Protein AF-A0A7S3BEX0-F1 (afdb_monomer_lite)

InterPro domains:
  IPR010708 5'(3')-deoxyribonucleotidase [PF06941] (17-163)
  IPR023214 HAD superfamily [G3DSA:3.40.50.1000] (17-166)
  IPR036412 HAD-like superfamily [SSF56784] (15-160)
  IPR052419 5'(3')-deoxyribonucleotidase-like [PTHR35134] (2-167)

Sequence (184 aa):
HYGVYDFKHIWGVDQDESNRRVHAFFESRHFVEIPAVDGALSTLQRVQGCCNLEVVTSRQHVIEDDTRQWLGAHFSGVFDDVHFGNHFAMNGTSRKKSEICDAIGAEVLIDDNLAYAADCAQAGMRVLLFDFRGEYPWSKPTQPLHSNVSVVHSWQEVEMALVKLSKAKAKALSLGAAPTGGEL

Foldseek 3Di:
DLQDPDQCVVVVHDLVVSVVVVVVVLVDPCVLPPDDDPPVQVLLVVCVVQDAAEAEEQDAPVCVVSVVVSCCVHRNPRHPYYHYQRPPHPDDHGHQSLRVCVVVVNQEAEEQALVSQQVNVVSVHAYANECAQVPDSNSDDPDDHRPSYDYDHDSVSVSVVSVVVSVVVVVVVVVVPDDPDDDD

Organism: NCBI:txid676789

pLDDT: mean 90.52, std 12.87, range [38.25, 98.69]

Radius of gyration: 19.07 Å; chains: 1; bounding box: 65×36×51 Å

Secondary structure (DSSP, 8-state):
---SS-HHHHHT--HHHHHHHHHHHHTSHHHHTPPPPTTHHHHHHHHTTT----EEE---GGGHHHHHHHHHHHSTTT-S-EEE--TT-SSS----HHHHHHHTT--EEEES-HHHHHHHHHTT-EEEEE-GGG--GGG--SSPPPTTEEEE-SHHHHHHHHHHHHHHHHHHHHHHT-------

Structure (mmCIF, N/CA/C/O backbone):
data_AF-A0A7S3BEX0-F1
#
_entry.id   AF-A0A7S3BEX0-F1
#
loop_
_atom_site.group_PDB
_atom_site.id
_atom_site.type_symbol
_atom_site.label_atom_id
_atom_site.label_alt_id
_atom_site.label_comp_id
_atom_site.label_asym_id
_atom_site.label_entity_id
_atom_site.label_seq_id
_atom_site.pdbx_PDB_ins_code
_atom_site.Cartn_x
_atom_site.Cartn_y
_atom_site.Cartn_z
_atom_site.occupancy
_atom_site.B_iso_or_equiv
_atom_site.auth_seq_id
_atom_site.auth_comp_id
_atom_site.auth_asym_id
_atom_site.auth_atom_id
_atom_site.pdbx_PDB_model_num
ATOM 1 N N . HIS A 1 1 ? 22.065 7.455 -4.576 1.00 38.25 1 HIS A N 1
ATOM 2 C CA . HIS A 1 1 ? 21.060 7.710 -3.524 1.00 38.25 1 HIS A CA 1
ATOM 3 C C . HIS A 1 1 ? 19.745 7.063 -3.946 1.00 38.25 1 HIS A C 1
ATOM 5 O O . HIS A 1 1 ? 19.191 7.478 -4.950 1.00 38.25 1 HIS A O 1
ATOM 11 N N . TYR A 1 2 ? 19.264 6.041 -3.230 1.00 46.56 2 TYR A N 1
ATOM 12 C CA . TYR A 1 2 ? 18.044 5.275 -3.565 1.00 46.56 2 TYR A CA 1
ATOM 13 C C . TYR A 1 2 ? 16.736 5.964 -3.109 1.00 46.56 2 TYR A C 1
ATOM 15 O O . TYR A 1 2 ? 15.774 5.300 -2.748 1.00 46.56 2 TYR A O 1
ATOM 23 N N . GLY A 1 3 ? 16.719 7.302 -3.059 1.00 44.25 3 GLY A N 1
ATOM 24 C CA . GLY A 1 3 ? 15.622 8.088 -2.473 1.00 44.25 3 GLY A CA 1
ATOM 25 C C . GLY A 1 3 ? 14.533 8.528 -3.457 1.00 44.25 3 GLY A C 1
ATOM 26 O O . GLY A 1 3 ? 13.629 9.251 -3.057 1.00 44.25 3 GLY A O 1
ATOM 27 N N . VAL A 1 4 ? 14.623 8.144 -4.736 1.00 54.97 4 VAL A N 1
ATOM 28 C CA . VAL A 1 4 ? 13.670 8.541 -5.786 1.00 54.97 4 VAL A CA 1
ATOM 29 C C . VAL A 1 4 ? 13.059 7.288 -6.397 1.00 54.97 4 VAL A C 1
ATOM 31 O O . VAL A 1 4 ? 13.789 6.414 -6.852 1.00 54.97 4 VAL A O 1
ATOM 34 N N . TYR A 1 5 ? 11.729 7.211 -6.439 1.00 65.88 5 TYR A N 1
ATOM 35 C CA . TYR A 1 5 ? 10.976 6.123 -7.077 1.00 65.88 5 TYR A CA 1
ATOM 36 C C . TYR A 1 5 ? 10.969 6.291 -8.615 1.00 65.88 5 TYR A C 1
ATOM 38 O O . TYR A 1 5 ? 9.920 6.377 -9.246 1.00 65.88 5 TYR A O 1
ATOM 46 N N . ASP A 1 6 ? 12.162 6.422 -9.208 1.00 77.12 6 ASP A N 1
ATOM 47 C CA . ASP A 1 6 ? 12.390 6.592 -10.647 1.00 77.12 6 ASP A CA 1
ATOM 48 C C . ASP A 1 6 ? 13.652 5.826 -11.077 1.00 77.12 6 ASP A C 1
ATOM 50 O O . ASP A 1 6 ? 14.792 6.265 -10.874 1.00 77.12 6 ASP A O 1
ATOM 54 N N . PHE A 1 7 ? 13.444 4.649 -11.668 1.00 84.56 7 PHE A N 1
ATOM 55 C CA . PHE A 1 7 ? 14.530 3.741 -12.025 1.00 84.56 7 PHE A CA 1
ATOM 56 C C . PHE A 1 7 ? 15.469 4.299 -13.092 1.00 84.56 7 PHE A C 1
ATOM 58 O O . PHE A 1 7 ? 16.665 4.007 -13.039 1.00 84.56 7 PHE A O 1
ATOM 65 N N . LYS A 1 8 ? 14.990 5.155 -14.004 1.00 85.19 8 LYS A N 1
ATOM 66 C CA . LYS A 1 8 ? 15.859 5.738 -15.038 1.00 85.19 8 LYS A CA 1
ATOM 67 C C . LYS A 1 8 ? 16.930 6.630 -14.412 1.00 85.19 8 LYS A C 1
ATOM 69 O O . LYS A 1 8 ? 18.091 6.584 -14.810 1.00 85.19 8 LYS A O 1
ATOM 74 N N . HIS A 1 9 ? 16.562 7.377 -13.368 1.00 85.31 9 HIS A N 1
ATOM 75 C CA . HIS A 1 9 ? 17.486 8.232 -12.632 1.00 85.31 9 HIS A CA 1
ATOM 76 C C . HIS A 1 9 ? 18.460 7.401 -11.792 1.00 85.31 9 HIS A C 1
ATOM 78 O O . HIS A 1 9 ? 19.656 7.686 -11.782 1.00 85.31 9 HIS A O 1
ATOM 84 N N . ILE A 1 10 ? 17.970 6.343 -11.134 1.00 86.25 10 ILE A N 1
ATOM 85 C CA . ILE A 1 10 ? 18.809 5.439 -10.333 1.00 86.25 10 ILE A CA 1
ATOM 86 C C . ILE A 1 10 ? 19.846 4.723 -11.207 1.00 86.25 10 ILE A C 1
ATOM 88 O O . ILE A 1 10 ? 21.008 4.617 -10.818 1.00 86.25 10 ILE A O 1
ATOM 92 N N . TRP A 1 11 ? 19.436 4.216 -12.370 1.00 90.00 11 TRP A N 1
ATOM 93 C CA . TRP A 1 11 ? 20.306 3.455 -13.267 1.00 90.00 11 TRP A CA 1
ATOM 94 C C . TRP A 1 11 ? 21.099 4.324 -14.246 1.00 90.00 11 TRP A C 1
ATOM 96 O O . TRP A 1 11 ? 21.976 3.793 -14.925 1.00 90.00 11 TRP A O 1
ATOM 106 N N . GLY A 1 12 ? 20.816 5.628 -14.321 1.00 90.75 12 GLY A N 1
ATOM 107 C CA . GLY A 1 12 ? 21.472 6.547 -15.252 1.00 90.75 12 GLY A CA 1
ATOM 108 C C . GLY A 1 12 ? 21.193 6.211 -16.719 1.00 90.75 12 GLY A C 1
ATOM 109 O O . GLY A 1 12 ? 22.096 6.302 -17.547 1.00 90.75 12 GLY A O 1
ATOM 110 N N . VAL A 1 13 ? 19.967 5.780 -17.028 1.00 93.06 13 VAL A N 1
ATOM 111 C CA . VAL A 1 13 ? 19.529 5.377 -18.376 1.00 93.06 13 VAL A CA 1
ATOM 112 C C . VAL A 1 13 ? 18.341 6.217 -18.843 1.00 93.06 13 VAL A C 1
ATOM 114 O O . VAL A 1 13 ? 17.747 6.961 -18.061 1.00 93.06 13 VAL A O 1
ATOM 117 N N . ASP A 1 14 ? 17.992 6.114 -20.124 1.00 91.06 14 ASP A N 1
ATOM 118 C CA . ASP A 1 14 ? 16.759 6.704 -20.642 1.00 91.06 14 ASP A CA 1
ATOM 119 C C . ASP A 1 14 ? 15.511 5.899 -20.228 1.00 91.06 14 ASP A C 1
ATOM 121 O O . ASP A 1 14 ? 15.581 4.852 -19.575 1.00 91.06 14 ASP A O 1
ATOM 125 N N . GLN A 1 15 ? 14.333 6.431 -20.562 1.00 85.94 15 GLN A N 1
ATOM 126 C CA . GLN A 1 15 ? 13.064 5.808 -20.195 1.00 85.94 15 GLN A CA 1
ATOM 127 C C . GLN A 1 15 ? 12.869 4.444 -20.872 1.00 85.94 15 GLN A C 1
ATOM 129 O O . GLN A 1 15 ? 12.328 3.537 -20.240 1.00 85.94 15 GLN A O 1
ATOM 134 N N . ASP A 1 16 ? 13.317 4.285 -22.117 1.00 86.88 16 ASP A N 1
ATOM 135 C CA . ASP A 1 16 ? 13.100 3.068 -22.900 1.00 86.88 16 ASP A CA 1
ATOM 136 C C . ASP A 1 16 ? 13.942 1.912 -22.355 1.00 86.88 16 ASP A C 1
ATOM 138 O O . ASP A 1 16 ? 13.425 0.816 -22.128 1.00 86.88 16 ASP A O 1
ATOM 142 N N . GLU A 1 17 ? 15.214 2.158 -22.040 1.00 91.38 17 GLU A N 1
ATOM 143 C CA . GLU A 1 17 ? 16.080 1.165 -21.405 1.00 91.38 17 GLU A CA 1
ATOM 144 C C . GLU A 1 17 ? 15.625 0.853 -19.973 1.00 91.38 17 GLU A C 1
ATOM 146 O O . GLU A 1 17 ? 15.659 -0.307 -19.555 1.00 91.38 17 GLU A O 1
ATOM 151 N N . SER A 1 18 ? 15.145 1.852 -19.223 1.00 90.44 18 SER A N 1
ATOM 152 C CA . SER A 1 18 ? 14.528 1.629 -17.909 1.00 90.44 18 SER A CA 1
ATOM 153 C C . SER A 1 18 ? 13.323 0.689 -18.020 1.00 90.44 18 SER A C 1
ATOM 155 O O . SER A 1 18 ? 13.244 -0.301 -17.290 1.00 90.44 18 SER A O 1
ATOM 157 N N . ASN A 1 19 ? 12.420 0.945 -18.971 1.00 86.44 19 ASN A N 1
ATOM 158 C CA . ASN A 1 19 ? 11.267 0.086 -19.231 1.00 86.44 19 ASN A CA 1
ATOM 159 C C . ASN A 1 19 ? 11.723 -1.326 -19.623 1.00 86.44 19 ASN A C 1
ATOM 161 O O . ASN A 1 19 ? 11.272 -2.302 -19.027 1.00 86.44 19 ASN A O 1
ATOM 165 N N . ARG A 1 20 ? 12.682 -1.454 -20.549 1.00 89.62 20 ARG A N 1
ATOM 166 C CA . ARG A 1 20 ? 13.205 -2.755 -20.992 1.00 89.62 20 ARG A CA 1
ATOM 167 C C . ARG A 1 20 ? 13.742 -3.589 -19.827 1.00 89.62 20 ARG A C 1
ATOM 169 O O . ARG A 1 20 ? 13.471 -4.786 -19.759 1.00 89.62 20 ARG A O 1
ATOM 176 N N . ARG A 1 21 ? 14.475 -2.973 -18.895 1.00 93.50 21 ARG A N 1
ATOM 177 C CA . ARG A 1 21 ? 14.998 -3.652 -17.695 1.00 93.50 21 ARG A CA 1
ATOM 178 C C . ARG A 1 21 ? 13.893 -4.094 -16.743 1.00 93.50 21 ARG A C 1
ATOM 180 O O . ARG A 1 21 ? 13.964 -5.204 -16.227 1.00 93.50 21 ARG A O 1
ATOM 187 N N . VAL A 1 22 ? 12.883 -3.253 -16.526 1.00 89.94 22 VAL A N 1
ATOM 188 C CA . VAL A 1 22 ? 11.724 -3.588 -15.684 1.00 89.94 22 VAL A CA 1
ATOM 189 C C . VAL A 1 22 ? 10.942 -4.766 -16.273 1.00 89.94 22 VAL A C 1
ATOM 191 O O . VAL A 1 22 ? 10.649 -5.716 -15.555 1.00 89.94 22 VAL A O 1
ATOM 194 N N . HIS A 1 23 ? 10.686 -4.763 -17.583 1.00 89.50 23 HIS A N 1
ATOM 195 C CA . HIS A 1 23 ? 10.013 -5.879 -18.252 1.00 89.50 23 HIS A CA 1
ATOM 196 C C . HIS A 1 23 ? 10.843 -7.170 -18.215 1.00 89.50 23 HIS A C 1
ATOM 198 O O . HIS A 1 23 ? 10.306 -8.227 -17.903 1.00 89.50 23 HIS A O 1
ATOM 204 N N . ALA A 1 24 ? 12.162 -7.086 -18.417 1.00 92.75 24 ALA A N 1
ATOM 205 C CA . ALA A 1 24 ? 13.044 -8.243 -18.259 1.00 92.75 24 ALA A CA 1
ATOM 206 C C . ALA A 1 24 ? 13.047 -8.795 -16.818 1.00 92.75 24 ALA A C 1
ATOM 208 O O . ALA A 1 24 ? 13.211 -9.996 -16.614 1.00 92.75 24 ALA A O 1
ATOM 209 N N . PHE A 1 25 ? 12.860 -7.938 -15.807 1.00 93.06 25 PHE A N 1
ATOM 210 C CA . PHE A 1 25 ? 12.709 -8.381 -14.423 1.00 93.06 25 PHE A CA 1
ATOM 211 C C . PHE A 1 25 ? 11.392 -9.134 -14.200 1.00 93.06 25 PHE A C 1
ATOM 213 O O . PHE A 1 25 ? 11.422 -10.166 -13.530 1.00 93.06 25 PHE A O 1
ATOM 220 N N . PHE A 1 26 ? 10.278 -8.684 -14.786 1.00 91.75 26 PHE A N 1
ATOM 221 C CA . PHE A 1 26 ? 8.986 -9.382 -14.698 1.00 91.75 26 PHE A CA 1
ATOM 222 C C . PHE A 1 26 ? 9.048 -10.815 -15.242 1.00 91.75 26 PHE A C 1
ATOM 224 O O . PHE A 1 26 ? 8.432 -11.711 -14.679 1.00 91.75 26 PHE A O 1
ATOM 231 N N . GLU A 1 27 ? 9.865 -11.056 -16.268 1.00 91.19 27 GLU A N 1
ATOM 232 C CA . GLU A 1 27 ? 10.084 -12.391 -16.847 1.00 91.19 27 GLU A CA 1
ATOM 233 C C . GLU A 1 27 ? 11.058 -13.270 -16.035 1.00 91.19 27 GLU A C 1
ATOM 235 O O . GLU A 1 27 ? 11.282 -14.440 -16.354 1.00 91.19 27 GLU A O 1
ATOM 240 N N . SER A 1 28 ? 11.684 -12.724 -14.989 1.00 92.94 28 SER A N 1
ATOM 241 C CA . SER A 1 28 ? 12.710 -13.426 -14.219 1.00 92.94 28 SER A CA 1
ATOM 242 C C . SER A 1 28 ? 12.123 -14.245 -13.066 1.00 92.94 28 SER A C 1
ATOM 244 O O . SER A 1 28 ? 11.128 -13.873 -12.445 1.00 92.94 28 SER A O 1
ATOM 246 N N . ARG A 1 29 ? 12.819 -15.321 -12.671 1.00 91.38 29 ARG A N 1
ATOM 247 C CA . ARG A 1 29 ? 12.468 -16.083 -11.454 1.00 91.38 29 ARG A CA 1
ATOM 248 C C . ARG A 1 29 ? 12.459 -15.218 -10.196 1.00 91.38 29 ARG A C 1
ATOM 250 O O . ARG A 1 29 ? 11.654 -15.449 -9.305 1.00 91.38 29 ARG A O 1
ATOM 257 N N . HIS A 1 30 ? 13.312 -14.195 -10.149 1.00 91.88 30 HIS A N 1
ATOM 258 C CA . HIS A 1 30 ? 13.389 -13.280 -9.014 1.00 91.88 30 HIS A CA 1
ATOM 259 C C . HIS A 1 30 ? 12.095 -12.503 -8.779 1.00 91.88 30 HIS A C 1
ATOM 261 O O . HIS A 1 30 ? 11.841 -12.125 -7.642 1.00 91.88 30 HIS A O 1
ATOM 267 N N . PHE A 1 31 ? 11.295 -12.257 -9.820 1.00 91.62 31 PHE A N 1
ATOM 268 C CA . PHE A 1 31 ? 9.995 -11.606 -9.680 1.00 91.62 31 PHE A CA 1
ATOM 269 C C . PHE A 1 31 ? 8.925 -12.568 -9.152 1.00 91.62 31 PHE A C 1
ATOM 271 O O . PHE A 1 31 ? 8.147 -12.203 -8.274 1.00 91.62 31 PHE A O 1
ATOM 278 N N . VAL A 1 32 ? 8.927 -13.811 -9.639 1.00 87.69 32 VAL A N 1
ATOM 279 C CA . VAL A 1 32 ? 7.974 -14.851 -9.217 1.00 87.69 32 VAL A CA 1
ATOM 280 C C . VAL A 1 32 ? 8.218 -15.289 -7.767 1.00 87.69 32 VAL A C 1
ATOM 282 O O . VAL A 1 32 ? 7.276 -15.565 -7.031 1.00 87.69 32 VAL A O 1
ATOM 285 N N . GLU A 1 33 ? 9.479 -15.322 -7.336 1.00 90.56 33 GLU A N 1
ATOM 286 C CA . GLU A 1 33 ? 9.907 -15.842 -6.029 1.00 90.56 33 GLU A CA 1
ATOM 287 C C . GLU A 1 33 ? 10.085 -14.745 -4.958 1.00 90.56 33 GLU A C 1
ATOM 289 O O . GLU A 1 33 ? 10.751 -14.971 -3.945 1.00 90.56 33 GLU A O 1
ATOM 294 N N . ILE A 1 34 ? 9.513 -13.546 -5.153 1.00 93.81 34 ILE A N 1
ATOM 295 C CA . ILE A 1 34 ? 9.585 -12.466 -4.154 1.00 93.81 34 ILE A CA 1
ATOM 296 C C . ILE A 1 34 ? 8.981 -12.964 -2.828 1.00 93.81 34 ILE A C 1
ATOM 298 O O . ILE A 1 34 ? 7.816 -13.353 -2.805 1.00 93.81 34 ILE A O 1
ATOM 302 N N . PRO A 1 35 ? 9.710 -12.944 -1.699 1.00 95.12 35 PRO A N 1
ATOM 303 C CA . PRO A 1 35 ? 9.142 -13.359 -0.425 1.00 95.12 35 PRO A CA 1
ATOM 304 C C . PRO A 1 35 ? 8.153 -12.314 0.101 1.00 95.12 35 PRO A C 1
ATOM 306 O O . PRO A 1 35 ? 8.342 -11.106 -0.058 1.00 95.12 35 PRO A O 1
ATOM 309 N N . ALA A 1 36 ? 7.109 -12.778 0.787 1.00 96.00 36 ALA A N 1
ATOM 310 C CA . ALA A 1 36 ? 6.265 -11.897 1.583 1.00 96.00 36 ALA A CA 1
ATOM 311 C C . ALA A 1 36 ? 7.086 -11.245 2.709 1.00 96.00 36 ALA A C 1
ATOM 313 O O . ALA A 1 36 ? 7.964 -11.875 3.297 1.00 96.00 36 ALA A O 1
ATOM 314 N N . VAL A 1 37 ? 6.777 -9.988 3.034 1.00 96.75 37 VAL A N 1
ATOM 315 C CA . VAL A 1 37 ? 7.441 -9.270 4.132 1.00 96.75 37 VAL A CA 1
ATOM 316 C C . VAL A 1 37 ? 7.157 -9.971 5.464 1.00 96.75 37 VAL A C 1
ATOM 318 O O . VAL A 1 37 ? 6.003 -10.282 5.772 1.00 96.75 37 VAL A O 1
ATOM 321 N N . ASP A 1 38 ? 8.200 -10.180 6.272 1.00 96.69 38 ASP A N 1
ATOM 322 C CA . ASP A 1 38 ? 8.097 -10.832 7.581 1.00 96.69 38 ASP A CA 1
ATOM 323 C C . ASP A 1 38 ? 6.976 -10.224 8.435 1.00 96.69 38 ASP A C 1
ATOM 325 O O . ASP A 1 38 ? 6.925 -9.016 8.674 1.00 96.69 38 ASP A O 1
ATOM 329 N N . GLY A 1 39 ? 6.089 -11.081 8.941 1.00 97.12 39 GLY A N 1
ATOM 330 C CA . GLY A 1 39 ? 4.975 -10.689 9.807 1.00 97.12 39 GLY A CA 1
ATOM 331 C C . GLY A 1 39 ? 3.696 -10.271 9.076 1.00 97.12 39 GLY A C 1
ATOM 332 O O . GLY A 1 39 ? 2.638 -10.325 9.706 1.00 97.12 39 GLY A O 1
ATOM 333 N N . ALA A 1 40 ? 3.753 -9.967 7.771 1.00 98.00 40 ALA A N 1
ATOM 334 C CA . ALA A 1 40 ? 2.616 -9.469 6.989 1.00 98.00 40 ALA A CA 1
ATOM 335 C C . ALA A 1 40 ? 1.384 -10.369 7.089 1.00 98.00 40 ALA A C 1
ATOM 337 O O . ALA A 1 40 ? 0.345 -9.943 7.586 1.00 98.00 40 ALA A O 1
ATOM 338 N N . LEU A 1 41 ? 1.521 -11.636 6.679 1.00 97.88 41 LEU A N 1
ATOM 339 C CA . LEU A 1 41 ? 0.413 -12.592 6.646 1.00 97.88 41 LEU A CA 1
ATOM 340 C C . LEU A 1 41 ? -0.249 -12.733 8.019 1.00 97.88 41 LEU A C 1
ATOM 342 O O . LEU A 1 41 ? -1.462 -12.594 8.143 1.00 97.88 41 LEU A O 1
ATOM 346 N N . SER A 1 42 ? 0.557 -12.949 9.061 1.00 97.69 42 SER A N 1
ATOM 347 C CA . SER A 1 42 ? 0.033 -13.176 10.409 1.00 97.69 42 SER A CA 1
ATOM 348 C C . SER A 1 42 ? -0.707 -11.953 10.961 1.00 97.69 42 SER A C 1
ATOM 350 O O . SER A 1 42 ? -1.719 -12.105 11.639 1.00 97.69 42 SER A O 1
ATOM 352 N N . THR A 1 43 ? -0.220 -10.741 10.676 1.00 98.31 43 THR A N 1
ATOM 353 C CA . THR A 1 43 ? -0.880 -9.499 11.086 1.00 98.31 43 THR A CA 1
ATOM 354 C C . THR A 1 43 ? -2.175 -9.294 10.321 1.00 98.31 43 THR A C 1
ATOM 356 O O . THR A 1 43 ? -3.195 -9.023 10.951 1.00 98.31 43 THR A O 1
ATOM 359 N N . LEU A 1 44 ? -2.151 -9.445 8.994 1.00 98.19 44 LEU A N 1
ATOM 360 C CA . LEU A 1 44 ? -3.338 -9.268 8.162 1.00 98.19 44 LEU A CA 1
ATOM 361 C C . LEU A 1 44 ? -4.446 -10.237 8.594 1.00 98.19 44 LEU A C 1
ATOM 363 O O . LEU A 1 44 ? -5.557 -9.792 8.862 1.00 98.19 44 LEU A O 1
ATOM 367 N N . GLN A 1 45 ? -4.115 -11.510 8.831 1.00 97.38 45 GLN A N 1
ATOM 368 C CA . GLN A 1 45 ? -5.052 -12.502 9.377 1.00 97.38 45 GLN A CA 1
ATOM 369 C C . GLN A 1 45 ? -5.6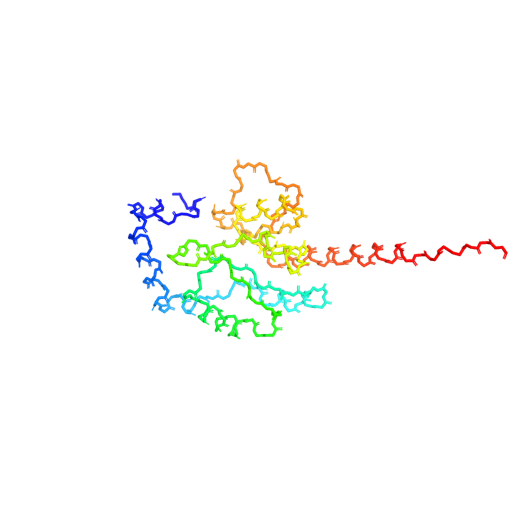65 -12.094 10.726 1.00 97.38 45 GLN A C 1
ATOM 371 O O . GLN A 1 45 ? -6.845 -12.337 10.969 1.00 97.38 45 GLN A O 1
ATOM 376 N N . ARG A 1 46 ? -4.894 -11.460 11.621 1.00 97.31 46 ARG A N 1
ATOM 377 C CA . ARG A 1 46 ? -5.420 -10.987 12.914 1.00 97.31 46 ARG A CA 1
ATOM 378 C C . ARG A 1 46 ? -6.365 -9.798 12.757 1.00 97.31 46 ARG A C 1
ATOM 380 O O . ARG A 1 46 ? -7.386 -9.746 13.441 1.00 97.31 46 ARG A O 1
ATOM 387 N N . VAL A 1 47 ? -6.053 -8.852 11.870 1.00 97.06 47 VAL A N 1
ATOM 388 C CA . VAL A 1 47 ? -6.882 -7.648 11.685 1.00 97.06 47 VAL A CA 1
ATOM 389 C C . VAL A 1 47 ? -8.123 -7.889 10.827 1.00 97.06 47 VAL A C 1
ATOM 391 O O . VAL A 1 47 ? -9.052 -7.094 10.919 1.00 97.06 47 VAL A O 1
ATOM 394 N N . GLN A 1 48 ? -8.219 -9.006 10.093 1.00 95.50 48 GLN A N 1
ATOM 395 C CA . GLN A 1 48 ? -9.465 -9.416 9.419 1.00 95.50 48 GLN A CA 1
ATOM 396 C C . GLN A 1 48 ? -10.667 -9.501 10.377 1.00 95.50 48 GLN A C 1
ATOM 398 O O . GLN A 1 48 ? -11.804 -9.294 9.972 1.00 95.50 48 GLN A O 1
ATOM 403 N N . GLY A 1 49 ? -10.439 -9.741 11.675 1.00 92.31 49 GLY A N 1
ATOM 404 C CA . GLY A 1 49 ? -11.511 -9.728 12.676 1.00 92.31 49 GLY A CA 1
ATOM 405 C C . GLY A 1 49 ? -12.140 -8.349 12.921 1.00 92.31 49 GLY A C 1
ATOM 406 O O . GLY A 1 49 ? -13.169 -8.261 13.590 1.00 92.31 49 GLY A O 1
ATOM 407 N N . CYS A 1 50 ? -11.528 -7.265 12.436 1.00 94.12 50 CYS A N 1
ATOM 408 C CA . CYS A 1 50 ? -12.017 -5.904 12.644 1.00 94.12 50 CYS A CA 1
ATOM 409 C C . CYS A 1 50 ? -11.880 -4.972 11.428 1.00 94.12 50 CYS A C 1
ATOM 411 O O . CYS A 1 50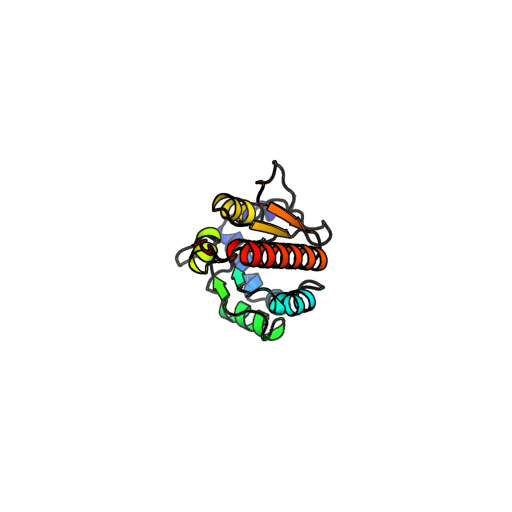 ? -12.217 -3.790 11.544 1.00 94.12 50 CYS A O 1
ATOM 413 N N . CYS A 1 51 ? -11.385 -5.473 10.296 1.00 95.50 51 CYS A N 1
ATOM 414 C CA . CYS A 1 51 ? -11.143 -4.731 9.063 1.00 95.50 51 CYS A CA 1
ATOM 415 C C . CYS A 1 51 ? -11.476 -5.605 7.848 1.00 95.50 51 CYS A C 1
ATOM 417 O O . CYS A 1 51 ? -11.128 -6.783 7.832 1.00 95.50 51 CYS A O 1
ATOM 419 N N . ASN A 1 52 ? -12.057 -4.994 6.816 1.00 96.62 52 ASN A N 1
ATOM 420 C CA . ASN A 1 52 ? -12.062 -5.556 5.466 1.00 96.62 52 ASN A CA 1
ATOM 421 C C . ASN A 1 52 ? -10.740 -5.173 4.796 1.00 96.62 52 ASN A C 1
ATOM 423 O O . ASN A 1 52 ? -10.234 -4.068 5.031 1.00 96.62 52 ASN A O 1
ATOM 427 N N . LEU A 1 53 ? -10.161 -6.077 4.012 1.00 98.12 53 LEU A N 1
ATOM 428 C CA . LEU A 1 53 ? -8.825 -5.896 3.452 1.00 98.12 53 LEU A CA 1
ATOM 429 C C . LEU A 1 53 ? -8.881 -5.978 1.930 1.00 98.12 53 LEU A C 1
ATOM 431 O O . LEU A 1 53 ? -9.296 -6.979 1.362 1.00 98.12 53 LEU A O 1
ATOM 435 N N . GLU A 1 54 ? -8.378 -4.937 1.283 1.00 98.31 54 GLU A N 1
ATOM 436 C CA . GLU A 1 54 ? -8.349 -4.767 -0.169 1.00 98.31 54 GLU A CA 1
ATOM 437 C C . GLU A 1 54 ? -6.903 -4.489 -0.595 1.00 98.31 54 GLU A C 1
ATOM 439 O O . GLU A 1 54 ? -6.176 -3.763 0.096 1.00 98.31 54 GLU A O 1
ATOM 444 N N . VAL A 1 55 ? -6.457 -5.034 -1.729 1.00 98.44 55 VAL A N 1
ATOM 445 C CA . VAL A 1 55 ? -5.137 -4.690 -2.283 1.00 9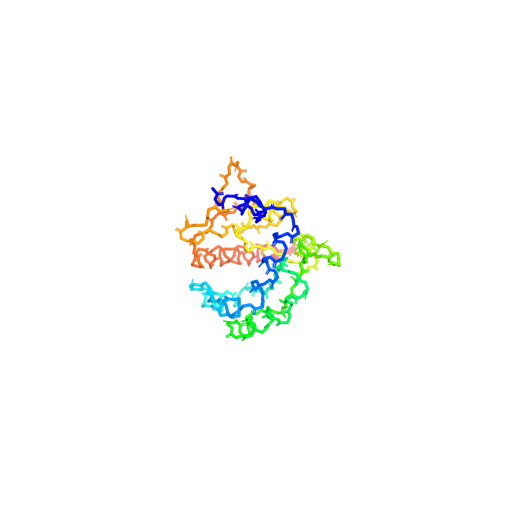8.44 55 VAL A CA 1
ATOM 446 C C . VAL A 1 55 ? -5.290 -3.537 -3.265 1.00 98.44 55 VAL A C 1
ATOM 448 O O . VAL A 1 55 ? -5.948 -3.680 -4.285 1.00 98.44 55 VAL A O 1
ATOM 451 N N . VAL A 1 56 ? -4.606 -2.417 -3.024 1.00 97.81 56 VAL A N 1
ATOM 452 C CA . VAL A 1 56 ? -4.507 -1.308 -3.990 1.00 97.81 56 VAL A CA 1
ATOM 453 C C . VAL A 1 56 ? -3.054 -1.150 -4.429 1.00 97.81 56 VAL A C 1
ATOM 455 O O . VAL A 1 56 ? -2.193 -0.736 -3.647 1.00 97.81 56 VAL A O 1
ATOM 458 N N . THR A 1 57 ? -2.752 -1.464 -5.689 1.00 96.06 57 THR A N 1
ATOM 459 C CA . THR A 1 57 ? -1.374 -1.544 -6.197 1.00 96.06 57 THR A CA 1
ATOM 460 C C . THR A 1 57 ? -1.147 -0.677 -7.430 1.00 96.06 57 THR A C 1
ATOM 462 O O . THR A 1 57 ? -2.004 -0.579 -8.297 1.00 96.06 57 THR A O 1
ATOM 465 N N . SER A 1 58 ? 0.029 -0.053 -7.551 1.00 92.44 58 SER A N 1
ATOM 466 C CA . SER A 1 58 ? 0.401 0.718 -8.748 1.00 92.44 58 SER A CA 1
ATOM 467 C C . SER A 1 58 ? 0.963 -0.154 -9.879 1.00 92.44 58 SER A C 1
ATOM 469 O O . SER A 1 58 ? 1.393 0.386 -10.895 1.00 92.44 58 SER A O 1
ATOM 471 N N . ARG A 1 59 ? 1.004 -1.484 -9.694 1.00 91.56 59 ARG A N 1
ATOM 472 C CA . ARG A 1 59 ? 1.492 -2.454 -10.686 1.00 91.56 59 ARG A CA 1
ATOM 473 C C . ARG A 1 59 ? 0.757 -2.317 -12.022 1.00 91.56 59 ARG A C 1
ATOM 475 O O . ARG A 1 59 ? -0.414 -1.944 -12.063 1.00 91.56 59 ARG A O 1
ATOM 482 N N . GLN A 1 60 ? 1.480 -2.618 -13.097 1.00 89.38 60 GLN A N 1
ATOM 483 C CA . GLN A 1 60 ? 0.980 -2.557 -14.468 1.00 89.38 60 GLN A CA 1
ATOM 484 C C . GLN A 1 60 ? 0.063 -3.749 -14.768 1.00 89.38 60 GLN A C 1
ATOM 486 O O . GLN A 1 60 ? 0.306 -4.844 -14.262 1.00 89.38 60 GLN A O 1
ATOM 491 N N . HIS A 1 61 ? -0.926 -3.573 -15.645 1.00 90.00 61 HIS A N 1
ATOM 492 C CA . HIS A 1 61 ? -1.843 -4.659 -16.025 1.00 90.00 61 HIS A CA 1
ATOM 493 C C . HIS A 1 61 ? -1.138 -5.869 -16.653 1.00 90.00 61 HIS A C 1
ATOM 495 O O . HIS A 1 61 ? -1.612 -6.989 -16.522 1.00 90.00 61 HIS A O 1
ATOM 501 N N . VAL A 1 62 ? 0.023 -5.673 -17.289 1.00 88.62 62 VAL A N 1
ATOM 502 C CA . VAL A 1 62 ? 0.800 -6.769 -17.897 1.00 88.62 62 VAL A CA 1
ATOM 503 C C . VAL A 1 62 ? 1.281 -7.820 -16.882 1.00 88.62 62 VAL A C 1
ATOM 505 O O . VAL A 1 62 ? 1.554 -8.942 -17.282 1.00 88.62 62 VAL A O 1
ATOM 508 N N . ILE A 1 63 ? 1.352 -7.480 -15.588 1.00 92.06 63 ILE A N 1
ATOM 509 C CA . ILE A 1 63 ? 1.739 -8.393 -14.492 1.00 92.06 63 ILE A CA 1
ATOM 510 C C . ILE A 1 63 ? 0.581 -8.671 -13.522 1.00 92.06 63 ILE A C 1
ATOM 512 O O . ILE A 1 63 ? 0.800 -8.995 -12.349 1.00 92.06 63 ILE A O 1
ATOM 516 N N . GLU A 1 64 ? -0.662 -8.471 -13.961 1.00 94.81 64 GLU A N 1
ATOM 517 C CA . GLU A 1 64 ? -1.841 -8.689 -13.122 1.00 94.81 64 GLU A CA 1
ATOM 518 C C . GLU A 1 64 ? -1.979 -10.160 -12.709 1.00 94.81 64 GLU A C 1
ATOM 520 O O . GLU A 1 64 ? -2.073 -10.440 -11.511 1.00 94.81 64 GLU A O 1
ATOM 525 N N . ASP A 1 65 ? -1.904 -11.088 -13.666 1.00 95.38 65 ASP A N 1
ATOM 526 C CA . ASP A 1 65 ? -2.025 -12.527 -13.406 1.00 95.38 65 ASP A CA 1
ATOM 527 C C . ASP A 1 65 ? -0.929 -13.026 -12.454 1.00 95.38 65 ASP A C 1
ATOM 529 O O . ASP A 1 65 ? -1.234 -13.689 -11.459 1.00 95.38 65 ASP A O 1
ATOM 533 N N . ASP A 1 66 ? 0.328 -12.623 -12.677 1.00 95.50 66 ASP A N 1
ATOM 534 C CA . ASP A 1 66 ? 1.449 -12.961 -11.789 1.00 95.50 66 ASP A CA 1
ATOM 535 C C . ASP A 1 66 ? 1.229 -12.420 -10.371 1.00 95.50 66 ASP A C 1
ATOM 537 O O . ASP A 1 66 ? 1.483 -13.096 -9.373 1.00 95.50 66 ASP A O 1
ATOM 541 N N . THR A 1 67 ? 0.711 -11.193 -10.261 1.00 95.56 67 THR A N 1
ATOM 542 C CA . THR A 1 67 ? 0.418 -10.568 -8.966 1.00 95.56 67 THR A CA 1
ATOM 543 C C . THR A 1 67 ? -0.695 -11.316 -8.236 1.00 95.56 67 THR A C 1
ATOM 545 O O . THR A 1 67 ? -0.576 -11.561 -7.034 1.00 95.56 67 THR A O 1
ATOM 548 N N . ARG A 1 68 ? -1.761 -11.714 -8.940 1.00 96.75 68 ARG A N 1
ATOM 549 C CA . ARG A 1 68 ? -2.861 -12.499 -8.363 1.00 96.75 68 ARG A CA 1
ATOM 550 C C . ARG A 1 68 ? -2.391 -13.892 -7.944 1.00 96.75 68 ARG A C 1
ATOM 552 O O . ARG A 1 68 ? -2.741 -14.334 -6.851 1.00 96.75 68 ARG A O 1
ATOM 559 N N . GLN A 1 69 ? -1.554 -14.552 -8.744 1.00 96.06 69 GLN A N 1
ATOM 560 C CA . GLN A 1 69 ? -0.962 -15.844 -8.389 1.00 96.06 69 GLN A CA 1
ATOM 561 C C . GLN A 1 69 ? -0.091 -15.736 -7.131 1.00 96.06 69 GLN A C 1
ATOM 563 O O . GLN A 1 69 ? -0.223 -16.551 -6.215 1.00 96.06 69 GLN A O 1
ATOM 568 N N . TRP A 1 70 ? 0.754 -14.707 -7.057 1.00 96.94 70 TRP A N 1
ATOM 569 C CA . TRP A 1 70 ? 1.599 -14.443 -5.897 1.00 96.94 70 TRP A CA 1
ATOM 570 C C . TRP A 1 70 ? 0.770 -14.184 -4.629 1.00 96.94 70 TRP A C 1
ATOM 572 O O . TRP A 1 70 ? 1.032 -14.770 -3.577 1.00 96.94 70 TRP A O 1
ATOM 582 N N . LEU A 1 71 ? -0.291 -13.375 -4.731 1.00 97.38 71 LEU A N 1
ATOM 583 C CA . LEU A 1 71 ? -1.231 -13.149 -3.628 1.00 97.38 71 LEU A CA 1
ATOM 584 C C . LEU A 1 71 ? -1.937 -14.443 -3.207 1.00 97.38 71 LEU A C 1
ATOM 586 O O . LEU A 1 71 ? -2.060 -14.698 -2.013 1.00 97.38 71 LEU A O 1
ATOM 590 N N . GLY A 1 72 ? -2.340 -15.291 -4.154 1.00 96.50 72 GLY A N 1
ATOM 591 C CA . GLY A 1 72 ? -2.923 -16.600 -3.857 1.00 96.50 72 GLY A CA 1
ATOM 592 C C . GLY A 1 72 ? -1.959 -17.529 -3.113 1.00 96.50 72 GLY A C 1
ATOM 593 O O . GLY A 1 72 ? -2.368 -18.219 -2.183 1.00 96.50 72 GLY A O 1
ATOM 594 N N . ALA A 1 73 ? -0.672 -17.514 -3.466 1.00 96.00 73 ALA A N 1
ATOM 595 C CA . ALA A 1 73 ? 0.342 -18.341 -2.814 1.00 96.00 73 ALA A CA 1
ATOM 596 C C . ALA A 1 73 ? 0.694 -17.862 -1.393 1.00 96.00 73 ALA A C 1
ATOM 598 O O . ALA A 1 73 ? 0.925 -18.686 -0.507 1.00 96.00 73 ALA A O 1
ATOM 599 N N . HIS A 1 74 ? 0.731 -16.546 -1.163 1.00 97.06 74 HIS A N 1
ATOM 600 C CA . HIS A 1 74 ? 1.228 -15.964 0.091 1.00 97.06 74 HIS A CA 1
ATOM 601 C C . HIS A 1 74 ? 0.137 -15.447 1.040 1.00 97.06 74 HIS A C 1
ATOM 603 O O . HIS A 1 74 ? 0.372 -15.367 2.244 1.00 97.06 74 HIS A O 1
ATOM 609 N N . PHE A 1 75 ? -1.039 -15.094 0.521 1.00 97.56 75 PHE A N 1
ATOM 610 C CA . PHE A 1 75 ? -2.115 -14.397 1.237 1.00 97.56 75 PHE A CA 1
ATOM 611 C C . PHE A 1 75 ? -3.503 -14.980 0.918 1.00 97.56 75 PHE A C 1
ATOM 613 O O . PHE A 1 75 ? -4.502 -14.259 0.887 1.00 97.56 75 PHE A O 1
ATOM 620 N N . SER A 1 76 ? -3.582 -16.295 0.689 1.00 95.75 76 SER A N 1
ATOM 621 C CA . SER A 1 76 ? -4.848 -16.992 0.429 1.00 95.75 76 SER A CA 1
ATOM 622 C C . SER A 1 76 ? -5.899 -16.686 1.505 1.00 95.75 76 SER A C 1
ATOM 624 O O . SER A 1 76 ? -5.680 -16.955 2.686 1.00 95.75 76 SER A O 1
ATOM 626 N N . GLY A 1 77 ? -7.056 -16.167 1.082 1.00 95.25 77 GLY A N 1
ATOM 627 C CA . GLY A 1 77 ? -8.190 -15.849 1.960 1.00 95.25 77 GLY A CA 1
ATOM 628 C C . GLY A 1 77 ? -8.029 -14.579 2.804 1.00 95.25 77 GLY A C 1
ATOM 629 O O . GLY A 1 77 ? -8.796 -14.390 3.746 1.00 95.25 77 GLY A O 1
ATOM 630 N N . VAL A 1 78 ? -7.035 -13.732 2.510 1.00 97.69 78 VAL A N 1
ATOM 631 C CA . VAL A 1 78 ? -6.782 -12.492 3.265 1.00 97.69 78 VAL A CA 1
ATOM 632 C C . VAL A 1 78 ? -7.530 -11.287 2.695 1.00 97.69 78 VAL A C 1
ATOM 634 O O . VAL A 1 78 ? -8.053 -10.488 3.468 1.00 97.69 78 VAL A O 1
ATOM 637 N N . PHE A 1 79 ? -7.549 -11.141 1.370 1.00 97.94 79 PHE A N 1
ATOM 638 C CA . PHE A 1 79 ? -8.071 -9.957 0.688 1.00 97.94 79 PHE A CA 1
ATOM 639 C C . PHE A 1 79 ? -9.384 -10.252 -0.034 1.00 97.94 79 PHE A C 1
ATOM 641 O O . PHE A 1 79 ? -9.533 -11.333 -0.608 1.00 97.94 79 PHE A O 1
ATOM 648 N N . ASP A 1 80 ? -10.286 -9.273 -0.026 1.00 95.81 80 ASP A N 1
ATOM 649 C CA . ASP A 1 80 ? -11.589 -9.339 -0.689 1.00 95.81 80 ASP A CA 1
ATOM 650 C C . ASP A 1 80 ? -11.454 -9.107 -2.206 1.00 95.81 80 ASP A C 1
ATOM 652 O O . ASP A 1 80 ? -12.010 -9.876 -2.992 1.00 95.81 80 ASP A O 1
ATOM 656 N N . ASP A 1 81 ? -10.655 -8.117 -2.627 1.00 96.62 81 ASP A N 1
ATOM 657 C CA . ASP A 1 81 ? -10.323 -7.868 -4.034 1.00 96.62 81 ASP A CA 1
ATOM 658 C C . ASP A 1 81 ? -8.930 -7.207 -4.218 1.00 96.62 81 ASP A C 1
ATOM 660 O O . ASP A 1 81 ? -8.186 -6.916 -3.269 1.00 96.62 81 ASP A O 1
ATOM 664 N N . VAL A 1 82 ? -8.527 -7.038 -5.483 1.00 97.50 82 VAL A N 1
ATOM 665 C CA . VAL A 1 82 ? -7.253 -6.453 -5.921 1.00 97.50 82 VAL A CA 1
ATOM 666 C C . VAL A 1 82 ? -7.502 -5.417 -7.018 1.00 97.50 82 VAL A C 1
ATOM 668 O O . VAL A 1 82 ? -7.957 -5.742 -8.116 1.00 97.50 82 VAL A O 1
ATOM 671 N N . HIS A 1 83 ? -7.094 -4.178 -6.745 1.00 97.19 83 HIS A N 1
ATOM 672 C CA . HIS A 1 83 ? -7.286 -3.002 -7.588 1.00 97.19 83 HIS A CA 1
ATOM 673 C C . HIS A 1 83 ? -5.952 -2.498 -8.145 1.00 97.19 83 HIS A C 1
ATOM 675 O O . HIS A 1 83 ? -5.030 -2.156 -7.395 1.00 97.19 83 HIS A O 1
ATOM 681 N N . PHE A 1 84 ? -5.856 -2.403 -9.472 1.00 95.62 84 PHE A N 1
ATOM 682 C CA . PHE A 1 84 ? -4.645 -1.978 -10.178 1.00 95.62 84 PHE A CA 1
ATOM 683 C C . PHE A 1 84 ? -4.751 -0.519 -10.640 1.00 95.62 84 PHE A C 1
ATOM 685 O O . PHE A 1 84 ? -5.667 -0.143 -11.368 1.00 95.62 84 PHE A O 1
ATOM 692 N N . GLY A 1 85 ? -3.783 0.303 -10.233 1.00 91.31 85 GLY A N 1
ATOM 693 C CA . GLY A 1 85 ? -3.629 1.693 -10.666 1.00 91.31 85 GLY A CA 1
ATOM 694 C C . GLY A 1 85 ? -2.883 1.847 -11.991 1.00 91.31 85 GLY A C 1
ATOM 695 O O . GLY A 1 85 ? -2.993 2.899 -12.612 1.00 91.31 85 GLY A O 1
ATOM 696 N N . ASN A 1 86 ? -2.151 0.820 -12.444 1.00 89.44 86 ASN A N 1
ATOM 697 C CA . ASN A 1 86 ? -1.458 0.796 -13.738 1.00 89.44 86 ASN A CA 1
ATOM 698 C C . ASN A 1 86 ? -0.479 1.974 -13.955 1.00 89.44 86 ASN A C 1
ATOM 700 O O . ASN A 1 86 ? -0.415 2.570 -15.032 1.00 89.44 86 ASN A O 1
ATOM 704 N N . HIS A 1 87 ? 0.285 2.343 -12.922 1.00 79.94 87 HIS A N 1
ATOM 705 C CA . HIS A 1 87 ? 1.241 3.449 -13.021 1.00 79.94 87 HIS A CA 1
ATOM 706 C C . HIS A 1 87 ? 2.457 3.040 -13.864 1.00 79.94 87 HIS A C 1
ATOM 708 O O . HIS A 1 87 ? 2.908 1.895 -13.813 1.00 79.94 87 HIS A O 1
ATOM 714 N N . PHE A 1 88 ? 3.027 3.997 -14.604 1.00 69.50 88 PHE A N 1
ATOM 715 C CA . PHE A 1 88 ? 4.199 3.800 -15.476 1.00 69.50 88 PHE A CA 1
ATOM 716 C C . PHE A 1 88 ? 4.019 2.745 -16.584 1.00 69.50 88 PHE A C 1
ATOM 718 O O . PHE A 1 88 ? 5.006 2.281 -17.151 1.00 69.50 88 PHE A O 1
ATOM 725 N N . ALA A 1 89 ? 2.784 2.349 -16.897 1.00 73.12 89 ALA A N 1
ATOM 726 C CA . ALA A 1 89 ? 2.503 1.394 -17.959 1.00 73.12 89 ALA A CA 1
ATOM 727 C C . ALA A 1 89 ? 2.692 2.007 -19.354 1.00 73.12 89 ALA A C 1
ATOM 729 O O . ALA A 1 89 ? 2.457 3.197 -19.565 1.00 73.12 89 ALA A O 1
ATOM 730 N N . MET A 1 90 ? 3.073 1.171 -20.325 1.00 64.75 90 MET A N 1
ATOM 731 C CA . MET A 1 90 ? 3.183 1.581 -21.733 1.00 64.75 90 MET A CA 1
ATOM 732 C C . MET A 1 90 ? 1.811 1.781 -22.401 1.00 64.75 90 MET A C 1
ATOM 734 O O . MET A 1 90 ? 1.716 2.433 -23.438 1.00 64.75 90 MET A O 1
ATOM 738 N N . AS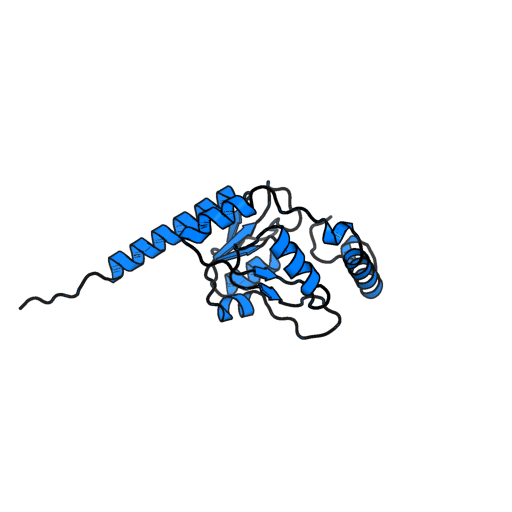N A 1 91 ? 0.748 1.210 -21.828 1.00 68.31 91 ASN A N 1
ATOM 739 C CA . ASN A 1 91 ? -0.621 1.270 -22.326 1.00 68.31 91 ASN A CA 1
ATOM 740 C C . ASN A 1 91 ? -1.645 1.303 -21.172 1.00 68.31 91 ASN A C 1
ATOM 742 O O . ASN A 1 91 ? -1.335 0.993 -20.021 1.00 68.31 91 ASN A O 1
ATOM 746 N N . GLY A 1 92 ? -2.885 1.677 -21.496 1.00 72.44 92 GLY A N 1
ATOM 747 C CA . GLY A 1 92 ? -3.979 1.796 -20.528 1.00 72.44 92 GLY A CA 1
ATOM 748 C C . GLY A 1 92 ? -3.984 3.119 -19.756 1.00 72.44 92 GLY A C 1
ATOM 749 O O . GLY A 1 92 ? -3.086 3.950 -19.878 1.00 72.44 92 GLY A O 1
ATOM 750 N N . THR A 1 93 ? -5.040 3.334 -18.973 1.00 80.62 93 THR A N 1
ATOM 751 C CA . THR A 1 93 ? -5.201 4.538 -18.149 1.00 80.62 93 THR A CA 1
ATOM 752 C C . THR A 1 93 ? -4.623 4.296 -16.761 1.00 80.62 93 THR A C 1
ATOM 754 O O . THR A 1 93 ? -4.967 3.316 -16.108 1.00 80.62 93 THR A O 1
ATOM 757 N N . SER A 1 94 ? -3.762 5.203 -16.305 1.00 87.81 94 SER A N 1
ATOM 758 C CA . SER A 1 94 ? -3.296 5.230 -14.918 1.00 87.81 94 SER A CA 1
ATOM 759 C C . SER A 1 94 ? -4.389 5.818 -14.023 1.00 87.81 94 SER A C 1
ATOM 761 O O . SER A 1 94 ? -4.955 6.859 -14.357 1.00 87.81 94 SER A O 1
ATOM 763 N N . ARG A 1 95 ? -4.658 5.192 -12.876 1.00 91.50 95 ARG A N 1
ATOM 764 C CA . ARG A 1 95 ? -5.613 5.666 -11.861 1.00 91.50 95 ARG A CA 1
ATOM 765 C C . ARG A 1 95 ? -4.901 5.906 -10.545 1.00 91.50 95 ARG A C 1
ATOM 767 O O . ARG A 1 95 ? -4.142 5.046 -10.104 1.00 91.50 95 ARG A O 1
ATOM 774 N N . LYS A 1 96 ? -5.169 7.040 -9.898 1.00 93.38 96 LYS A N 1
ATOM 775 C CA . LYS A 1 96 ? -4.530 7.354 -8.616 1.00 93.38 96 LYS A CA 1
ATOM 776 C C . LYS A 1 96 ? -5.016 6.408 -7.524 1.00 93.38 96 LYS A C 1
ATOM 778 O O . LYS A 1 96 ? -6.177 6.000 -7.510 1.00 93.38 96 LYS A O 1
ATOM 783 N N . LYS A 1 97 ? -4.150 6.122 -6.547 1.00 95.56 97 LYS A N 1
ATOM 784 C CA . LYS A 1 97 ? -4.547 5.327 -5.378 1.00 95.56 97 LYS A CA 1
ATOM 785 C C . LYS A 1 97 ? -5.653 6.007 -4.576 1.00 95.56 97 LYS A C 1
ATOM 787 O O . LYS A 1 97 ? -6.552 5.304 -4.134 1.00 95.56 97 LYS A O 1
ATOM 792 N N . SER A 1 98 ? -5.629 7.336 -4.442 1.00 97.12 98 SER A N 1
ATOM 793 C CA . SER A 1 98 ? -6.702 8.097 -3.784 1.00 97.12 98 SER A CA 1
ATOM 794 C C . SER A 1 98 ? -8.069 7.850 -4.427 1.00 97.12 98 SER A C 1
ATOM 796 O O . SER A 1 98 ? -9.018 7.534 -3.721 1.00 97.12 98 SER A O 1
ATOM 798 N N . GLU A 1 99 ? -8.155 7.898 -5.759 1.00 96.88 99 GLU A N 1
ATOM 799 C CA . GLU A 1 99 ? -9.390 7.642 -6.517 1.00 96.88 99 GLU A CA 1
ATOM 800 C C . GLU A 1 99 ? -9.887 6.199 -6.366 1.00 96.88 99 GLU A C 1
ATOM 802 O O . GLU A 1 99 ? -11.090 5.955 -6.303 1.00 96.88 99 GLU A O 1
ATOM 807 N N . ILE A 1 100 ? -8.972 5.226 -6.341 1.00 97.25 100 ILE A N 1
ATOM 808 C CA . ILE A 1 100 ? -9.325 3.819 -6.119 1.00 97.25 100 ILE A CA 1
ATOM 809 C C . ILE A 1 100 ? -9.837 3.627 -4.689 1.00 97.25 100 ILE A C 1
ATOM 811 O O . ILE A 1 100 ? -10.894 3.033 -4.501 1.00 97.25 100 ILE A O 1
ATOM 815 N N . CYS A 1 101 ? -9.110 4.148 -3.698 1.00 97.88 101 CYS A N 1
ATOM 816 C CA . CYS A 1 101 ? -9.455 4.023 -2.284 1.00 97.88 101 CYS A CA 1
ATOM 817 C C . CYS A 1 101 ? -10.803 4.680 -1.964 1.00 97.88 101 CYS A C 1
ATOM 819 O O . CYS A 1 101 ? -11.603 4.092 -1.242 1.00 97.88 101 CYS A O 1
ATOM 821 N N . ASP A 1 102 ? -11.079 5.853 -2.535 1.00 97.12 102 ASP A N 1
ATOM 822 C CA . ASP A 1 102 ? -12.371 6.532 -2.402 1.00 97.12 102 ASP A CA 1
ATOM 823 C C . ASP A 1 102 ? -13.514 5.688 -2.987 1.00 97.12 102 ASP A C 1
ATOM 825 O O . ASP A 1 102 ? -14.515 5.442 -2.314 1.00 97.12 102 ASP A O 1
ATOM 829 N N . ALA A 1 103 ? -13.329 5.141 -4.195 1.00 97.00 103 ALA A N 1
ATOM 830 C CA . ALA A 1 103 ? -14.345 4.333 -4.870 1.00 97.00 103 ALA A CA 1
ATOM 831 C C . ALA A 1 103 ? -14.742 3.061 -4.097 1.00 97.00 103 ALA A C 1
ATOM 833 O O . ALA A 1 103 ? -15.892 2.630 -4.191 1.00 97.00 103 ALA A O 1
ATOM 834 N N . ILE A 1 104 ? -13.813 2.467 -3.342 1.00 96.88 104 ILE A N 1
ATOM 835 C CA . ILE A 1 104 ? -14.063 1.269 -2.519 1.00 96.88 104 ILE A CA 1
ATOM 836 C C . ILE A 1 104 ? -14.408 1.602 -1.058 1.00 96.88 104 ILE A C 1
ATOM 838 O O . ILE A 1 104 ? -14.633 0.699 -0.255 1.00 96.88 104 ILE A O 1
ATOM 842 N N . GLY A 1 105 ? -14.446 2.887 -0.687 1.00 96.69 105 GLY A N 1
ATOM 843 C CA . GLY A 1 105 ? -14.724 3.324 0.683 1.00 96.69 105 GLY A CA 1
ATOM 844 C C . GLY A 1 105 ? -13.623 2.971 1.690 1.00 96.69 105 GLY A C 1
ATOM 845 O O . GLY A 1 105 ? -13.917 2.764 2.870 1.00 96.69 105 GLY A O 1
ATOM 846 N N . ALA A 1 106 ? -12.365 2.882 1.250 1.00 97.38 106 ALA A N 1
ATOM 847 C CA . ALA A 1 106 ? -11.237 2.588 2.127 1.00 97.38 106 ALA A CA 1
ATOM 848 C C . ALA A 1 106 ? -10.970 3.741 3.111 1.00 97.38 106 ALA A C 1
ATOM 850 O O . ALA A 1 106 ? -10.917 4.913 2.747 1.00 97.38 106 ALA A O 1
ATOM 851 N N . GLU A 1 107 ? -10.760 3.402 4.385 1.00 96.69 107 GLU A N 1
ATOM 852 C CA . GLU A 1 107 ? -10.538 4.390 5.455 1.00 96.69 107 GLU A CA 1
ATOM 853 C C . GLU A 1 107 ? -9.056 4.596 5.799 1.00 96.69 107 GLU A C 1
ATOM 855 O O . GLU A 1 107 ? -8.676 5.623 6.379 1.00 96.69 107 GLU A O 1
ATOM 860 N N . VAL A 1 108 ? -8.229 3.589 5.507 1.00 98.31 108 VAL A N 1
ATOM 861 C CA . VAL A 1 108 ? -6.805 3.547 5.838 1.00 98.31 108 VAL A CA 1
ATOM 862 C C . VAL A 1 108 ? -6.035 2.936 4.673 1.00 98.31 108 VAL A C 1
ATOM 864 O O . VAL A 1 108 ? -6.378 1.848 4.218 1.00 98.31 108 VAL A O 1
ATOM 867 N N . LEU A 1 109 ? -4.957 3.591 4.249 1.00 98.62 109 LEU A N 1
ATOM 868 C CA . LEU A 1 109 ? -3.964 3.024 3.335 1.00 98.62 109 LEU A CA 1
ATOM 869 C C . LEU A 1 109 ? -2.696 2.639 4.100 1.00 98.62 109 LEU A C 1
ATOM 871 O O . LEU A 1 109 ? -2.212 3.410 4.928 1.00 98.62 109 LEU A O 1
ATOM 875 N N . ILE A 1 110 ? -2.134 1.473 3.786 1.00 98.56 110 ILE A N 1
ATOM 876 C CA . ILE A 1 110 ? -0.783 1.068 4.190 1.00 98.56 110 ILE A CA 1
ATOM 877 C C . ILE A 1 110 ? 0.077 1.075 2.927 1.00 98.56 110 ILE A C 1
ATOM 879 O O . ILE A 1 110 ? -0.202 0.323 1.995 1.00 98.56 110 ILE A O 1
ATOM 883 N N . ASP A 1 111 ? 1.086 1.941 2.874 1.00 97.94 111 ASP A N 1
ATOM 884 C CA . ASP A 1 111 ? 1.928 2.123 1.686 1.00 97.94 111 ASP A CA 1
ATOM 885 C C . ASP A 1 111 ? 3.310 2.638 2.095 1.00 97.94 111 ASP A C 1
ATOM 887 O O . ASP A 1 111 ? 3.427 3.376 3.071 1.00 97.94 111 ASP A O 1
ATOM 891 N N . ASP A 1 112 ? 4.360 2.255 1.379 1.00 96.88 112 ASP A N 1
ATOM 892 C CA . ASP A 1 112 ? 5.738 2.672 1.649 1.00 96.88 112 ASP A CA 1
ATOM 893 C C . ASP A 1 112 ? 6.164 3.907 0.837 1.00 96.88 112 ASP A C 1
ATOM 895 O O . ASP A 1 112 ? 7.223 4.494 1.085 1.00 96.88 112 ASP A O 1
ATOM 899 N N . ASN A 1 113 ? 5.346 4.333 -0.126 1.00 95.19 113 ASN A N 1
ATOM 900 C CA . ASN A 1 113 ? 5.656 5.419 -1.037 1.00 95.19 113 ASN A CA 1
ATOM 901 C C . ASN A 1 113 ? 5.127 6.770 -0.529 1.00 95.19 113 ASN A C 1
ATOM 903 O O . ASN A 1 113 ? 3.921 6.992 -0.394 1.00 95.19 113 ASN A O 1
ATOM 907 N N . LEU A 1 114 ? 6.037 7.730 -0.336 1.00 94.94 114 LEU A N 1
ATOM 908 C CA . LEU A 1 114 ? 5.710 9.085 0.129 1.00 94.94 114 LEU A CA 1
ATOM 909 C C . LEU A 1 114 ? 4.718 9.830 -0.775 1.00 94.94 114 LEU A C 1
ATOM 911 O O . LEU A 1 114 ? 3.883 10.578 -0.267 1.00 94.94 114 LEU A O 1
ATOM 915 N N . ALA A 1 115 ? 4.796 9.650 -2.097 1.00 93.50 115 ALA A N 1
ATOM 916 C CA . ALA A 1 115 ? 3.910 10.342 -3.029 1.00 93.50 115 ALA A CA 1
ATOM 917 C C . ALA A 1 115 ? 2.480 9.796 -2.940 1.00 93.50 115 ALA A C 1
ATOM 919 O O . ALA A 1 115 ? 1.532 10.579 -2.901 1.00 93.50 115 ALA A O 1
ATOM 920 N N . TYR A 1 116 ? 2.318 8.473 -2.836 1.00 95.25 116 TYR A N 1
ATOM 921 C CA . TYR A 1 116 ? 1.001 7.861 -2.632 1.00 95.25 116 TYR A CA 1
ATOM 922 C C . TYR A 1 116 ? 0.433 8.196 -1.256 1.00 95.25 116 TYR A C 1
ATOM 924 O O . TYR A 1 116 ? -0.750 8.519 -1.149 1.00 95.25 116 TYR A O 1
ATOM 932 N N . ALA A 1 117 ? 1.277 8.205 -0.221 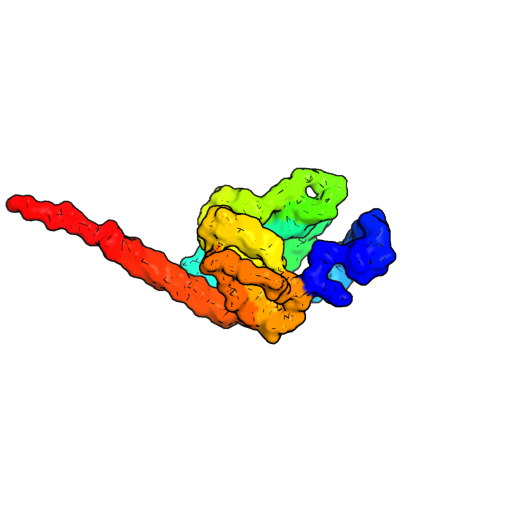1.00 97.06 117 ALA A N 1
ATOM 933 C CA . ALA A 1 117 ? 0.871 8.625 1.110 1.00 97.06 117 ALA A CA 1
ATOM 934 C C . ALA A 1 117 ? 0.372 10.076 1.127 1.00 97.06 117 ALA A C 1
ATOM 936 O O . ALA A 1 117 ? -0.671 10.356 1.713 1.00 97.06 117 ALA A O 1
ATOM 937 N N . ALA A 1 118 ? 1.073 10.992 0.453 1.00 96.50 118 ALA A N 1
ATOM 938 C CA . ALA A 1 118 ? 0.657 12.386 0.344 1.00 96.50 118 ALA A CA 1
ATOM 939 C C . ALA A 1 118 ? -0.660 12.543 -0.435 1.00 96.50 118 ALA A C 1
ATOM 941 O O . ALA A 1 118 ? -1.568 13.206 0.062 1.00 96.50 118 ALA A O 1
ATOM 942 N N . ASP A 1 119 ? -0.783 11.912 -1.608 1.00 96.38 119 ASP A N 1
ATOM 943 C CA . ASP A 1 119 ? -1.987 11.949 -2.457 1.00 96.38 119 ASP A CA 1
ATOM 944 C C . ASP A 1 119 ? -3.232 11.468 -1.694 1.00 96.38 119 ASP A C 1
ATOM 946 O O . ASP A 1 119 ? -4.255 12.148 -1.629 1.00 96.38 119 ASP A O 1
ATOM 950 N N . CYS A 1 120 ? -3.115 10.329 -1.017 1.00 97.88 120 CYS A N 1
ATOM 951 C CA . CYS A 1 120 ? -4.202 9.751 -0.238 1.00 97.88 120 CYS A CA 1
ATOM 952 C C . CYS A 1 120 ? -4.543 10.561 1.019 1.00 97.88 120 CYS A C 1
ATOM 954 O O . CYS A 1 120 ? -5.715 10.735 1.352 1.00 97.88 120 CYS A O 1
ATOM 956 N N . ALA A 1 121 ? -3.534 11.089 1.711 1.00 97.88 121 ALA A N 1
ATOM 957 C CA . ALA A 1 121 ? -3.752 11.908 2.895 1.00 97.88 121 ALA A CA 1
ATOM 958 C C . ALA A 1 121 ? -4.435 13.244 2.566 1.00 97.88 121 ALA A C 1
ATOM 960 O O . ALA A 1 121 ? -5.290 13.688 3.335 1.00 97.88 121 ALA A O 1
ATOM 961 N N . GLN A 1 122 ? -4.103 13.850 1.419 1.00 97.12 122 GLN A N 1
ATOM 962 C CA . GLN A 1 122 ? -4.764 15.052 0.893 1.00 97.12 122 GLN A CA 1
ATOM 963 C C . GLN A 1 122 ? -6.232 14.795 0.532 1.00 97.12 122 GLN A C 1
ATOM 965 O O . GLN A 1 122 ? -7.062 15.682 0.713 1.00 97.12 122 GLN A O 1
ATOM 970 N N . ALA A 1 123 ? -6.566 13.575 0.102 1.00 96.50 123 ALA A N 1
ATOM 971 C CA . ALA A 1 123 ? -7.946 13.130 -0.100 1.00 96.50 123 ALA A CA 1
ATOM 972 C C . ALA A 1 123 ? -8.698 12.829 1.217 1.00 96.50 123 ALA A C 1
ATOM 974 O O . ALA A 1 123 ? -9.841 12.386 1.193 1.00 96.50 123 ALA A O 1
ATOM 975 N N . GLY A 1 124 ? -8.082 13.070 2.381 1.00 96.31 124 GLY A N 1
ATOM 976 C CA . GLY A 1 124 ? -8.707 12.886 3.694 1.00 96.31 124 GLY A CA 1
ATOM 977 C C . GLY A 1 124 ? -8.553 11.485 4.290 1.00 96.31 124 GLY A C 1
ATOM 978 O O . GLY A 1 124 ? -9.013 11.252 5.409 1.00 96.31 124 GLY A O 1
ATOM 979 N N . MET A 1 125 ? -7.867 10.567 3.604 1.00 96.81 125 MET A N 1
ATOM 980 C CA . MET A 1 125 ? -7.640 9.209 4.098 1.00 96.81 125 MET A CA 1
ATOM 981 C C . MET A 1 125 ? -6.529 9.173 5.156 1.00 96.81 125 MET A C 1
ATOM 983 O O . MET A 1 125 ? -5.575 9.955 5.112 1.00 96.81 125 MET A O 1
ATOM 987 N N . ARG A 1 126 ? -6.625 8.249 6.120 1.00 98.25 126 ARG A N 1
ATOM 988 C CA . ARG A 1 126 ? -5.507 7.963 7.033 1.00 98.25 126 ARG A CA 1
ATOM 989 C C . ARG A 1 126 ? -4.476 7.112 6.310 1.00 98.25 126 ARG A C 1
ATOM 991 O O . ARG A 1 126 ? -4.837 6.157 5.632 1.00 98.25 126 ARG A O 1
ATOM 998 N N . VAL A 1 127 ? -3.199 7.414 6.490 1.00 98.69 127 VAL A N 1
ATOM 999 C CA . VAL A 1 127 ? -2.126 6.635 5.873 1.00 98.69 127 VAL A CA 1
ATOM 1000 C C . VAL A 1 127 ? -1.144 6.164 6.932 1.00 98.69 127 VAL A C 1
ATOM 1002 O O . VAL A 1 127 ? -0.652 6.950 7.741 1.00 98.69 127 VAL A O 1
ATOM 1005 N N . LEU A 1 128 ? -0.845 4.873 6.900 1.00 98.69 128 LEU A N 1
ATOM 1006 C CA . LEU A 1 128 ? 0.267 4.268 7.612 1.00 98.69 128 LEU A CA 1
ATOM 1007 C C . LEU A 1 128 ? 1.438 4.164 6.627 1.00 98.69 128 LEU A C 1
ATOM 1009 O O . LEU A 1 128 ? 1.461 3.264 5.788 1.00 98.69 128 LEU A O 1
ATOM 1013 N N . LEU A 1 129 ? 2.373 5.118 6.697 1.00 98.56 129 LEU A N 1
ATOM 1014 C CA . LEU A 1 129 ? 3.581 5.113 5.871 1.00 98.56 129 LEU A CA 1
ATOM 1015 C C . LEU A 1 129 ? 4.506 4.001 6.375 1.00 98.56 129 LEU A C 1
ATOM 1017 O O . LEU A 1 129 ? 5.080 4.117 7.459 1.00 98.56 129 LEU A O 1
ATOM 1021 N N . PHE A 1 130 ? 4.608 2.919 5.610 1.00 98.50 130 PHE A N 1
ATOM 1022 C CA . PHE A 1 130 ? 5.293 1.699 6.016 1.00 98.50 130 PHE A CA 1
ATOM 1023 C C . PHE A 1 130 ? 6.784 1.761 5.674 1.00 98.50 130 PHE A C 1
ATOM 1025 O O . PHE A 1 130 ? 7.179 1.661 4.519 1.00 98.50 130 PHE A O 1
ATOM 1032 N N . ASP A 1 131 ? 7.619 1.906 6.697 1.00 97.88 131 ASP A N 1
ATOM 1033 C CA . ASP A 1 131 ? 9.076 1.992 6.602 1.00 97.88 131 ASP A CA 1
ATOM 1034 C C . ASP A 1 131 ? 9.684 0.813 7.363 1.00 97.88 131 ASP A C 1
ATOM 1036 O O . ASP A 1 131 ? 10.089 0.934 8.522 1.00 97.88 131 ASP A O 1
ATOM 1040 N N . PHE A 1 132 ? 9.659 -0.372 6.748 1.00 97.75 132 PHE A N 1
ATOM 1041 C CA . PHE A 1 132 ? 9.956 -1.622 7.446 1.00 97.75 132 PHE A CA 1
ATOM 1042 C C . PHE A 1 132 ? 11.333 -1.585 8.116 1.00 97.75 132 PHE A C 1
ATOM 1044 O O . PHE A 1 132 ? 12.347 -1.361 7.459 1.00 97.75 132 PHE A O 1
ATOM 1051 N N . ARG A 1 133 ? 11.357 -1.788 9.440 1.00 97.62 133 ARG A N 1
ATOM 1052 C CA . ARG A 1 133 ? 12.543 -1.699 10.312 1.00 97.62 133 ARG A CA 1
ATOM 1053 C C . ARG A 1 133 ? 13.303 -0.366 10.220 1.00 97.62 133 ARG A C 1
ATOM 1055 O O . ARG A 1 133 ? 14.429 -0.270 10.698 1.00 97.62 133 ARG A O 1
ATOM 1062 N N . GLY A 1 134 ? 12.702 0.670 9.638 1.00 96.69 134 GLY A N 1
ATOM 1063 C CA . GLY A 1 134 ? 13.388 1.922 9.343 1.00 96.69 134 GLY A CA 1
ATOM 1064 C C . GLY A 1 134 ? 14.397 1.804 8.197 1.00 96.69 134 GLY A C 1
ATOM 1065 O O . GLY A 1 134 ? 15.282 2.655 8.086 1.00 96.69 134 GLY A O 1
ATOM 1066 N N . GLU A 1 135 ? 14.303 0.779 7.353 1.00 95.88 135 GLU A N 1
ATOM 1067 C CA . GLU A 1 135 ? 15.316 0.466 6.341 1.00 95.88 135 GLU A CA 1
ATOM 1068 C C . GLU A 1 135 ? 14.969 0.980 4.941 1.00 95.88 135 GLU A C 1
ATOM 1070 O O . GLU A 1 135 ? 15.855 0.999 4.091 1.00 95.88 135 GLU A O 1
ATOM 1075 N N . TYR A 1 136 ? 13.739 1.437 4.679 1.00 94.38 136 TYR A N 1
ATOM 1076 C CA . TYR A 1 136 ? 13.316 1.840 3.334 1.00 94.38 136 TYR A CA 1
ATOM 1077 C C . TYR A 1 136 ? 13.818 3.253 3.003 1.00 94.38 136 TYR A C 1
ATOM 1079 O O . TYR A 1 136 ? 13.308 4.240 3.547 1.00 94.38 136 TYR A O 1
ATOM 1087 N N . PRO A 1 137 ? 14.811 3.415 2.099 1.00 92.12 137 PRO A N 1
ATOM 1088 C CA . PRO A 1 137 ? 15.386 4.730 1.816 1.00 92.12 137 PRO A CA 1
ATOM 1089 C C . PRO A 1 137 ? 14.404 5.665 1.098 1.00 92.12 137 PRO A C 1
ATOM 1091 O O . PRO A 1 137 ? 14.532 6.883 1.199 1.00 92.12 137 PRO A O 1
ATOM 1094 N N . TRP A 1 138 ? 13.428 5.102 0.383 1.00 91.06 138 TRP A N 1
ATOM 1095 C CA . TRP A 1 138 ? 12.387 5.832 -0.347 1.00 91.06 138 TRP A CA 1
ATOM 1096 C C . TRP A 1 138 ? 11.210 6.275 0.532 1.00 91.06 138 TRP A C 1
ATOM 1098 O O . TRP A 1 138 ? 10.400 7.088 0.093 1.00 91.06 138 TRP A O 1
ATOM 1108 N N . SER A 1 139 ? 11.130 5.795 1.774 1.00 93.69 139 SER A N 1
ATOM 1109 C CA . SER A 1 139 ? 10.071 6.153 2.727 1.00 93.69 139 SER A CA 1
ATOM 1110 C C . SER A 1 139 ? 10.486 7.287 3.671 1.00 93.69 139 SER A C 1
ATOM 1112 O O . SER A 1 139 ? 9.773 7.593 4.623 1.00 93.69 139 SER A O 1
ATOM 1114 N N . LYS A 1 140 ? 11.646 7.925 3.440 1.00 94.06 140 LYS A N 1
ATOM 1115 C CA . LYS A 1 140 ? 12.191 8.966 4.327 1.00 94.06 140 LYS A CA 1
ATOM 1116 C C . LYS A 1 140 ? 11.651 10.353 3.964 1.00 94.06 140 LYS A C 1
ATOM 1118 O O . LYS A 1 140 ? 12.035 10.890 2.921 1.00 94.06 140 LYS A O 1
ATOM 1123 N N . PRO A 1 141 ? 10.792 10.967 4.798 1.00 90.06 141 PRO A N 1
ATOM 1124 C CA . PRO A 1 141 ? 10.254 12.284 4.498 1.00 90.06 141 PRO A CA 1
ATOM 1125 C C . PRO A 1 141 ? 11.360 13.342 4.531 1.00 90.06 141 PRO A C 1
ATOM 1127 O O . PRO A 1 141 ? 12.104 13.463 5.501 1.00 90.06 141 PRO A O 1
ATOM 1130 N N . THR A 1 142 ? 11.443 14.144 3.473 1.00 88.38 142 THR A N 1
ATOM 1131 C CA . THR A 1 142 ? 12.315 15.330 3.401 1.00 88.38 142 THR A CA 1
ATOM 1132 C C . THR A 1 142 ? 11.587 16.615 3.801 1.00 88.38 142 THR A C 1
ATOM 1134 O O . THR A 1 142 ? 12.203 17.671 3.922 1.00 88.38 142 THR A O 1
ATOM 1137 N N . GLN A 1 143 ? 10.272 16.526 4.008 1.00 89.56 143 GLN A N 1
ATOM 1138 C CA . GLN A 1 143 ? 9.374 17.611 4.396 1.00 89.56 143 GLN A CA 1
ATOM 1139 C C . GLN A 1 143 ? 8.409 17.112 5.482 1.00 89.56 143 GLN A C 1
ATOM 1141 O O . GLN A 1 143 ? 8.212 15.899 5.598 1.00 89.56 143 GLN A O 1
ATOM 1146 N N . PRO A 1 144 ? 7.787 18.010 6.269 1.00 94.94 144 PRO A N 1
ATOM 1147 C CA . PRO A 1 144 ? 6.758 17.619 7.225 1.00 94.94 144 PRO A CA 1
ATOM 1148 C C . PRO A 1 144 ? 5.637 16.813 6.558 1.00 94.94 144 PRO A C 1
ATOM 1150 O O . PRO A 1 144 ? 5.114 17.200 5.514 1.00 94.94 144 PRO A O 1
ATOM 1153 N N . LEU A 1 145 ? 5.271 15.691 7.175 1.00 96.62 145 LEU A N 1
ATOM 1154 C CA . LEU A 1 145 ? 4.179 14.847 6.705 1.00 96.62 145 LEU A CA 1
ATOM 1155 C C . LEU A 1 145 ? 2.818 15.496 6.987 1.00 96.62 145 LEU A C 1
ATOM 1157 O O . LEU A 1 145 ? 2.650 16.245 7.951 1.00 96.62 145 LEU A O 1
ATOM 1161 N N . HIS A 1 146 ? 1.829 15.166 6.156 1.00 97.62 146 HIS A N 1
ATOM 1162 C CA . HIS A 1 146 ? 0.437 15.527 6.408 1.00 97.62 146 HIS A CA 1
ATOM 1163 C C . HIS A 1 146 ? -0.047 14.910 7.733 1.00 97.62 146 HIS A C 1
ATOM 1165 O O . HIS A 1 146 ? 0.350 13.799 8.080 1.00 97.62 146 HIS A O 1
ATOM 1171 N N . SER A 1 147 ? -0.946 15.586 8.454 1.00 97.50 147 SER A N 1
ATOM 1172 C CA . SER A 1 147 ? -1.424 15.156 9.783 1.00 97.50 147 SER A CA 1
ATOM 1173 C C . SER A 1 147 ? -2.126 13.790 9.792 1.00 97.50 147 SER A C 1
ATOM 1175 O O . SER A 1 147 ? -2.173 13.130 10.827 1.00 97.50 147 SER A O 1
ATOM 1177 N N . ASN A 1 148 ? -2.645 13.355 8.641 1.00 98.12 148 ASN A N 1
ATOM 1178 C CA . ASN A 1 148 ? -3.244 12.029 8.457 1.00 98.12 148 ASN A CA 1
ATOM 1179 C C . ASN A 1 148 ? -2.224 10.908 8.180 1.00 98.12 148 ASN A C 1
ATOM 1181 O O . ASN A 1 148 ? -2.632 9.753 8.069 1.00 98.12 148 ASN A O 1
ATOM 1185 N N . VAL A 1 149 ? -0.931 11.217 8.049 1.00 98.50 149 VAL A N 1
ATOM 1186 C CA . VAL A 1 149 ? 0.125 10.229 7.794 1.00 98.50 149 VAL A CA 1
ATOM 1187 C C . VAL A 1 149 ? 0.850 9.914 9.099 1.00 98.50 149 VAL A C 1
ATOM 1189 O O . VAL A 1 149 ? 1.341 10.806 9.785 1.00 98.50 149 VAL A O 1
ATOM 1192 N N . SER A 1 150 ? 0.942 8.632 9.438 1.00 98.12 150 SER A N 1
ATOM 1193 C CA . SER A 1 150 ? 1.744 8.128 10.556 1.00 98.12 150 SER A CA 1
ATOM 1194 C C . SER A 1 150 ? 2.766 7.128 10.038 1.00 98.12 150 SER A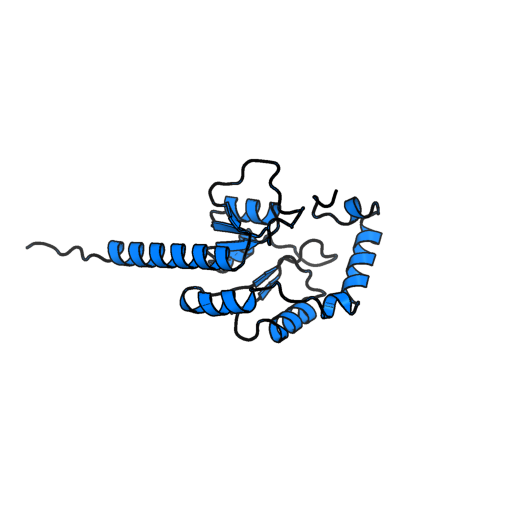 C 1
ATOM 1196 O O . SER A 1 150 ? 2.404 6.216 9.302 1.00 98.12 150 SER A O 1
ATOM 1198 N N . VAL A 1 151 ? 4.034 7.290 10.415 1.00 98.38 151 VAL A N 1
ATOM 1199 C CA . VAL A 1 151 ? 5.087 6.330 10.058 1.00 98.38 151 VAL A CA 1
ATOM 1200 C C . VAL A 1 151 ? 4.980 5.105 10.958 1.00 98.38 151 VAL A C 1
ATOM 1202 O O . VAL A 1 151 ? 4.817 5.249 12.171 1.00 98.38 151 VAL A O 1
ATOM 1205 N N . VAL A 1 152 ? 5.074 3.919 10.363 1.00 98.44 152 VAL A N 1
ATOM 1206 C CA . VAL A 1 152 ? 5.107 2.633 11.063 1.00 98.44 152 VAL A CA 1
ATOM 1207 C C . VAL A 1 152 ? 6.273 1.791 10.553 1.00 98.44 152 VAL A C 1
ATOM 1209 O O . VAL A 1 152 ? 6.546 1.765 9.355 1.00 98.44 152 VAL A O 1
ATOM 1212 N N . HIS A 1 153 ? 6.946 1.076 11.452 1.00 98.31 153 HIS A N 1
ATOM 1213 C CA . HIS A 1 153 ? 8.180 0.345 11.134 1.00 98.31 153 HIS A CA 1
ATOM 1214 C C . HIS A 1 153 ? 8.028 -1.175 11.176 1.00 98.31 153 HIS A C 1
ATOM 1216 O O . HIS A 1 153 ? 8.981 -1.918 10.937 1.00 98.31 153 HIS A O 1
ATOM 1222 N N . SER A 1 154 ? 6.836 -1.675 11.493 1.00 98.38 154 SER A N 1
ATOM 1223 C CA . SER A 1 154 ? 6.563 -3.107 11.543 1.00 98.38 154 SER A CA 1
ATOM 1224 C C . SER A 1 154 ? 5.084 -3.402 11.333 1.00 98.38 154 SER A C 1
ATOM 1226 O O . SER A 1 154 ? 4.215 -2.564 11.577 1.00 98.38 154 SER A O 1
ATOM 1228 N N . TRP A 1 155 ? 4.779 -4.640 10.952 1.00 98.44 155 TRP A N 1
ATOM 1229 C CA . TRP A 1 155 ? 3.400 -5.124 10.908 1.00 98.44 155 TRP A CA 1
ATOM 1230 C C . TRP A 1 155 ? 2.730 -5.142 12.291 1.00 98.44 155 TRP A C 1
ATOM 1232 O O . TRP A 1 155 ? 1.516 -4.991 12.390 1.00 98.44 155 TRP A O 1
ATOM 1242 N N . GLN A 1 156 ? 3.498 -5.231 13.380 1.00 98.31 156 GLN A N 1
ATOM 1243 C CA . GLN A 1 156 ? 2.950 -5.078 14.729 1.00 98.31 156 GLN A CA 1
ATOM 1244 C C . GLN A 1 156 ? 2.447 -3.646 14.983 1.00 98.31 156 GLN A C 1
ATOM 1246 O O . GLN A 1 156 ? 1.390 -3.459 15.583 1.00 98.31 156 GLN A O 1
ATOM 1251 N N . GLU A 1 157 ? 3.163 -2.627 14.504 1.00 98.62 157 GLU A N 1
ATOM 1252 C CA . GLU A 1 157 ? 2.710 -1.231 14.588 1.00 98.62 157 GLU A CA 1
ATOM 1253 C C . GLU A 1 157 ? 1.470 -0.974 13.728 1.00 98.62 157 GLU A C 1
ATOM 1255 O O . GLU A 1 157 ? 0.547 -0.294 14.184 1.00 98.62 157 GLU A O 1
ATOM 1260 N N . VAL A 1 158 ? 1.403 -1.585 12.539 1.00 98.62 158 VAL A N 1
ATOM 1261 C CA . VAL A 1 158 ? 0.196 -1.582 11.697 1.00 98.62 158 VAL A CA 1
ATOM 1262 C C . VAL A 1 158 ? -0.997 -2.157 12.464 1.00 98.62 158 VAL A C 1
ATOM 1264 O O . VAL A 1 158 ? -2.038 -1.509 12.563 1.00 98.62 158 VAL A O 1
ATOM 1267 N N . GLU A 1 159 ? -0.841 -3.338 13.064 1.00 98.44 159 GLU A N 1
ATOM 1268 C CA . GLU A 1 159 ? -1.894 -3.991 13.848 1.00 98.44 159 GLU A CA 1
ATOM 1269 C C . GLU A 1 159 ? -2.390 -3.103 14.995 1.00 98.44 159 GLU A C 1
ATOM 1271 O O . GLU A 1 159 ? -3.594 -2.884 15.145 1.00 98.44 159 GLU A O 1
ATOM 1276 N N . MET A 1 160 ? -1.470 -2.537 15.783 1.00 98.25 160 MET A N 1
ATOM 1277 C CA . MET A 1 160 ? -1.819 -1.644 16.890 1.00 98.25 160 MET A CA 1
ATOM 1278 C C . MET A 1 160 ? -2.595 -0.412 16.415 1.00 98.25 160 MET A C 1
ATOM 1280 O O . MET A 1 160 ? -3.572 -0.016 17.061 1.00 98.25 160 MET A O 1
ATOM 1284 N N . ALA A 1 161 ? -2.186 0.187 15.293 1.00 98.19 161 ALA A N 1
ATOM 1285 C CA . ALA A 1 161 ? -2.861 1.342 14.714 1.00 98.19 161 ALA A CA 1
ATOM 1286 C C . ALA A 1 161 ? -4.291 0.995 14.272 1.00 98.19 161 ALA A C 1
ATOM 1288 O O . ALA A 1 161 ? -5.236 1.690 14.657 1.00 98.19 161 ALA A O 1
ATOM 1289 N N . LEU A 1 162 ? -4.470 -0.110 13.543 1.00 98.00 162 LEU A N 1
ATOM 1290 C CA . LEU A 1 162 ? -5.780 -0.557 13.061 1.00 98.00 162 LEU A CA 1
ATOM 1291 C C . LEU A 1 162 ? -6.717 -0.944 14.212 1.00 98.00 162 LEU A C 1
ATOM 1293 O O . LEU A 1 162 ? -7.858 -0.482 14.262 1.00 98.00 162 LEU A O 1
ATOM 1297 N N . VAL A 1 163 ? -6.232 -1.695 15.205 1.00 97.12 163 VAL A N 1
ATOM 1298 C CA . VAL A 1 163 ? -7.028 -2.070 16.388 1.00 97.12 163 VAL A CA 1
ATOM 1299 C C . VAL A 1 163 ? -7.456 -0.834 17.182 1.00 97.12 163 VAL A C 1
ATOM 1301 O O . VAL A 1 163 ? -8.597 -0.756 17.648 1.00 97.12 163 VAL A O 1
ATOM 1304 N N . LYS A 1 164 ? -6.569 0.156 17.337 1.00 96.50 164 LYS A N 1
ATOM 1305 C CA . LYS A 1 164 ? -6.898 1.425 18.003 1.00 96.50 164 LYS A CA 1
ATOM 1306 C C . LYS A 1 164 ? -7.991 2.182 17.247 1.00 96.50 164 LYS A C 1
ATOM 1308 O O . LYS A 1 164 ? -8.928 2.668 17.883 1.00 96.50 164 LYS A O 1
ATOM 1313 N N . LEU A 1 165 ? -7.888 2.265 15.920 1.00 95.62 165 LEU A N 1
ATOM 1314 C CA . LEU A 1 165 ? -8.886 2.919 15.071 1.00 95.62 165 LEU A CA 1
ATOM 1315 C C . LEU A 1 165 ? -10.235 2.202 15.141 1.00 95.62 165 LEU A C 1
ATOM 1317 O O . LEU A 1 165 ? -11.254 2.853 15.365 1.00 95.62 165 LEU A O 1
ATOM 1321 N N . SER A 1 166 ? -10.237 0.872 15.053 1.00 95.38 166 SER A N 1
ATOM 1322 C CA . SER A 1 166 ? -11.451 0.060 15.149 1.00 95.38 166 SER A CA 1
ATOM 1323 C C . SER A 1 166 ? -12.162 0.252 16.497 1.00 95.38 166 SER A C 1
ATOM 1325 O O . SER A 1 166 ? -13.359 0.539 16.538 1.00 95.38 166 SER A O 1
ATOM 1327 N N . LYS A 1 167 ? -11.421 0.233 17.617 1.00 94.94 167 LYS A N 1
ATOM 1328 C CA . LYS A 1 167 ? -11.980 0.514 18.954 1.00 94.94 167 LYS A CA 1
ATOM 1329 C C . LYS A 1 167 ? -12.544 1.930 19.070 1.00 94.94 167 LYS A C 1
ATOM 1331 O O . LYS A 1 167 ? -13.609 2.118 19.658 1.00 94.94 167 LYS A O 1
ATOM 1336 N N . ALA A 1 168 ? -11.846 2.929 18.526 1.00 93.94 168 ALA A N 1
ATOM 1337 C CA . ALA A 1 168 ? -12.320 4.311 18.531 1.00 93.94 168 ALA A CA 1
ATOM 1338 C C . ALA A 1 168 ? -13.616 4.462 17.719 1.00 93.94 168 ALA A C 1
ATOM 1340 O O . ALA A 1 168 ? -14.553 5.110 18.186 1.00 93.94 168 ALA A O 1
ATOM 1341 N N . LYS A 1 169 ? -13.697 3.808 16.554 1.00 91.88 169 LYS A N 1
ATOM 1342 C CA . LYS A 1 169 ? -14.889 3.784 15.698 1.00 91.88 169 LYS A CA 1
ATOM 1343 C C . LYS A 1 169 ? -16.066 3.095 16.390 1.00 91.88 169 LYS A C 1
ATOM 1345 O O . LYS A 1 169 ? -17.146 3.673 16.455 1.00 91.88 169 LYS A O 1
ATOM 1350 N N . ALA A 1 170 ? -15.846 1.930 17.000 1.00 92.44 170 ALA A N 1
ATOM 1351 C CA . ALA A 1 170 ? -16.870 1.220 17.769 1.00 92.44 170 ALA A CA 1
ATOM 1352 C C . ALA A 1 170 ? -17.411 2.062 18.941 1.00 92.44 170 ALA A C 1
ATOM 1354 O O . ALA A 1 170 ? -18.620 2.125 19.155 1.00 92.44 170 ALA A O 1
ATOM 1355 N N . LYS A 1 171 ? -16.528 2.766 19.665 1.00 93.31 171 LYS A N 1
ATOM 1356 C CA . LYS A 1 171 ? -16.924 3.681 20.747 1.00 93.31 171 LYS A CA 1
ATOM 1357 C C . LYS A 1 171 ? -17.703 4.898 20.234 1.00 93.31 171 LYS A C 1
ATOM 1359 O O . LYS A 1 171 ? -18.655 5.324 20.878 1.00 93.31 171 LYS A O 1
ATOM 1364 N N . ALA A 1 172 ? -17.306 5.480 19.103 1.00 91.19 172 ALA A N 1
ATOM 1365 C CA . ALA A 1 172 ? -18.026 6.607 18.511 1.00 91.19 172 ALA A CA 1
ATOM 1366 C C . ALA A 1 172 ? -19.442 6.198 18.073 1.00 91.19 172 ALA A C 1
ATOM 1368 O O . ALA A 1 172 ? -20.397 6.926 18.334 1.00 91.19 172 ALA A O 1
ATOM 1369 N N . LEU A 1 173 ? -19.584 5.005 17.486 1.00 89.19 173 LEU A N 1
ATOM 1370 C CA . LEU A 1 173 ? -20.879 4.439 17.105 1.00 89.19 173 LEU A CA 1
ATOM 1371 C C . LEU A 1 173 ? -21.775 4.171 18.321 1.00 89.19 173 LEU A C 1
ATOM 1373 O O . LEU A 1 173 ? -22.954 4.507 18.284 1.00 89.19 173 LEU A O 1
ATOM 1377 N N . SER A 1 174 ? -21.231 3.627 19.415 1.00 88.56 174 SER A N 1
ATOM 1378 C CA . SER A 1 174 ? -22.029 3.373 20.622 1.00 88.56 174 SER A CA 1
ATOM 1379 C C . SER A 1 174 ? -22.481 4.655 21.331 1.00 88.56 174 SER A C 1
ATOM 1381 O O . SER A 1 174 ? -23.577 4.683 21.883 1.00 88.56 174 SER A O 1
ATOM 1383 N N . LEU A 1 175 ? -21.680 5.726 21.287 1.00 84.69 175 LEU A N 1
ATOM 1384 C CA . LEU A 1 175 ? -22.045 7.038 21.838 1.00 84.69 175 LEU A CA 1
ATOM 1385 C C . LEU A 1 175 ? -23.043 7.800 20.952 1.00 84.69 175 LEU A C 1
ATOM 1387 O O . LEU A 1 175 ? -23.907 8.495 21.478 1.00 84.69 175 LEU A O 1
ATOM 1391 N N . GLY A 1 176 ? -22.946 7.664 19.627 1.00 69.94 176 GLY A N 1
ATOM 1392 C CA . GLY A 1 176 ? -23.882 8.273 18.674 1.00 69.94 176 GLY A CA 1
ATOM 1393 C C . GLY A 1 176 ? -25.249 7.582 18.599 1.00 69.94 176 GLY A C 1
ATOM 1394 O O . GLY A 1 176 ? -26.183 8.153 18.049 1.00 69.94 176 GLY A O 1
ATOM 1395 N N . ALA A 1 177 ? -25.376 6.375 19.159 1.00 61.22 177 ALA A N 1
ATOM 1396 C CA . ALA A 1 177 ? -26.607 5.584 19.182 1.00 61.22 177 ALA A CA 1
ATOM 1397 C C . ALA A 1 177 ? -27.455 5.766 20.459 1.00 61.22 177 ALA A C 1
ATOM 1399 O O . ALA A 1 177 ? -28.438 5.046 20.640 1.00 61.22 177 ALA A O 1
ATOM 1400 N N . ALA A 1 178 ? -27.099 6.692 21.362 1.00 50.72 178 ALA A N 1
ATOM 1401 C CA . ALA A 1 178 ? -27.919 6.971 22.541 1.00 50.72 178 ALA A CA 1
ATOM 1402 C C . ALA A 1 178 ? -29.310 7.487 22.107 1.00 50.72 178 ALA A C 1
ATOM 1404 O O . ALA A 1 178 ? -29.382 8.457 21.348 1.00 50.72 178 ALA A O 1
ATOM 1405 N N . PRO A 1 179 ? -30.419 6.863 22.548 1.00 51.53 179 PRO A N 1
ATOM 1406 C CA . PRO A 1 179 ? -31.746 7.260 22.107 1.00 51.53 179 PRO A CA 1
ATOM 1407 C C . PRO A 1 179 ? -32.086 8.648 22.648 1.00 51.53 179 PRO A C 1
ATOM 1409 O O . PRO A 1 179 ? -32.031 8.895 23.853 1.00 51.53 179 PRO A O 1
ATOM 1412 N N . THR A 1 180 ? -32.517 9.538 21.758 1.00 56.59 180 THR A N 1
ATOM 1413 C CA . THR A 1 180 ? -33.321 10.710 22.112 1.00 56.59 180 THR A CA 1
ATOM 1414 C C . THR A 1 180 ? -34.703 10.234 22.580 1.00 56.59 180 THR A C 1
ATOM 1416 O O . THR A 1 180 ? -35.682 10.329 21.847 1.00 56.59 180 THR A O 1
ATOM 1419 N N . GLY A 1 181 ? -34.785 9.642 23.771 1.00 47.53 181 GLY A N 1
ATOM 1420 C CA . GLY A 1 181 ? -36.025 9.580 24.546 1.00 47.53 181 GLY A CA 1
ATOM 1421 C C . GLY A 1 181 ? -35.970 10.760 25.511 1.00 47.53 181 GLY A C 1
ATOM 1422 O O . GLY A 1 181 ? -35.129 10.762 26.398 1.00 47.53 181 GLY A O 1
ATOM 1423 N N . GLY A 1 182 ? -36.698 11.856 25.321 1.00 44.12 182 GLY A N 1
ATOM 1424 C CA . GLY A 1 182 ? -38.122 11.880 25.010 1.00 44.12 182 GLY A CA 1
ATOM 1425 C C . GLY A 1 182 ? -38.886 11.792 26.327 1.00 44.12 182 GLY A C 1
ATOM 1426 O O . GLY A 1 182 ? -39.541 10.791 26.585 1.00 44.12 182 GLY A O 1
ATOM 1427 N N . GLU A 1 183 ? -38.715 12.802 27.184 1.00 45.97 183 GLU A N 1
ATOM 1428 C CA . GLU A 1 183 ? -39.655 13.087 28.267 1.00 45.97 183 GLU A CA 1
ATOM 1429 C C . GLU A 1 183 ? -41.002 13.448 27.639 1.00 45.97 183 GLU A C 1
ATOM 1431 O O . GLU A 1 183 ? -41.037 14.363 26.817 1.00 45.97 183 GLU A O 1
ATOM 1436 N N . LEU A 1 184 ? -42.063 12.730 28.013 1.00 39.44 184 LEU A N 1
ATOM 1437 C CA . LEU A 1 184 ? -43.351 13.258 28.484 1.00 39.44 184 LEU A CA 1
ATOM 1438 C C . LEU A 1 184 ? -44.089 12.151 29.252 1.00 39.44 184 LEU A C 1
ATOM 1440 O O . LEU A 1 184 ? -44.219 11.036 28.700 1.00 39.44 184 LEU A O 1
#